Protein AF-A0A7S2KKM8-F1 (afdb_monomer_lite)

pLDDT: mean 89.56, std 11.64, range [40.78, 98.75]

Structure (mmCIF, N/CA/C/O backbone):
data_AF-A0A7S2KKM8-F1
#
_entry.id   AF-A0A7S2KKM8-F1
#
loop_
_atom_site.group_PDB
_atom_site.id
_atom_site.type_symbol
_atom_site.label_atom_id
_atom_site.label_alt_id
_atom_site.label_comp_id
_atom_site.label_asym_id
_atom_site.label_entity_id
_atom_site.label_seq_id
_atom_site.pdbx_PDB_ins_code
_atom_site.Cartn_x
_atom_site.Cartn_y
_atom_site.Cartn_z
_atom_site.occupancy
_atom_site.B_iso_or_equiv
_atom_site.auth_seq_id
_atom_site.auth_comp_id
_atom_site.auth_asym_id
_atom_site.auth_atom_id
_atom_site.pdbx_PDB_model_num
ATOM 1 N N . MET A 1 1 ? 12.341 17.115 7.694 1.00 61.97 1 MET A N 1
ATOM 2 C CA . MET A 1 1 ? 12.142 17.819 8.986 1.00 61.97 1 MET A CA 1
ATOM 3 C C . MET A 1 1 ? 10.663 18.060 9.319 1.00 61.97 1 MET A C 1
ATOM 5 O O . MET A 1 1 ? 10.256 17.607 10.381 1.00 61.97 1 MET A O 1
ATOM 9 N N . PRO A 1 2 ? 9.819 18.666 8.455 1.00 82.19 2 PRO A N 1
ATOM 10 C CA . PRO A 1 2 ? 8.406 18.912 8.797 1.00 82.19 2 PRO A CA 1
ATOM 11 C C . PRO A 1 2 ? 7.553 17.638 8.931 1.00 82.19 2 PRO A C 1
ATOM 13 O O . PRO A 1 2 ? 6.681 17.560 9.791 1.00 82.19 2 PRO A O 1
ATOM 16 N N . SER A 1 3 ? 7.822 16.622 8.102 1.00 84.50 3 SER A N 1
ATOM 17 C CA . SER A 1 3 ? 7.137 15.322 8.137 1.00 84.50 3 SER A CA 1
ATOM 18 C C . SER A 1 3 ? 7.355 14.580 9.459 1.00 84.50 3 SER A C 1
ATOM 20 O O . SER A 1 3 ? 6.387 14.140 10.072 1.00 84.50 3 SER A O 1
ATOM 22 N N . ARG A 1 4 ? 8.603 14.528 9.946 1.00 87.06 4 ARG A N 1
ATOM 23 C CA . ARG A 1 4 ? 8.954 13.916 11.241 1.00 87.06 4 ARG A CA 1
ATOM 24 C C . ARG A 1 4 ? 8.278 14.610 12.422 1.00 87.06 4 ARG A C 1
ATOM 26 O O . ARG A 1 4 ? 7.712 13.940 13.272 1.00 87.06 4 ARG A O 1
ATOM 33 N N . LEU A 1 5 ? 8.242 15.946 12.433 1.00 88.56 5 LEU A N 1
ATOM 34 C CA . LEU A 1 5 ? 7.528 16.695 13.477 1.00 88.56 5 LEU A CA 1
ATOM 35 C C . LEU A 1 5 ? 6.029 16.363 13.504 1.00 88.56 5 LEU A C 1
ATOM 37 O O . LEU A 1 5 ? 5.440 16.249 14.576 1.00 88.56 5 LEU A O 1
ATOM 41 N N . ARG A 1 6 ? 5.408 16.166 12.334 1.00 88.94 6 ARG A N 1
ATOM 42 C CA . ARG A 1 6 ? 4.004 15.743 12.248 1.00 88.94 6 ARG A CA 1
ATOM 43 C C . ARG A 1 6 ? 3.800 14.306 12.741 1.00 88.94 6 ARG A C 1
ATOM 45 O O . ARG A 1 6 ? 2.797 14.056 13.403 1.00 88.94 6 ARG A O 1
ATOM 52 N N . MET A 1 7 ? 4.718 13.385 12.441 1.00 91.44 7 MET A N 1
ATOM 53 C CA . MET A 1 7 ? 4.655 12.011 12.961 1.00 91.44 7 MET A CA 1
ATOM 54 C C . MET A 1 7 ? 4.795 11.985 14.482 1.00 91.44 7 MET A C 1
ATOM 56 O O . MET A 1 7 ? 3.970 11.369 15.152 1.00 91.44 7 MET A O 1
ATOM 60 N N . GLN A 1 8 ? 5.750 12.740 15.033 1.00 90.00 8 GLN A N 1
ATOM 61 C CA . GLN A 1 8 ? 5.902 12.886 16.480 1.00 90.00 8 GLN A CA 1
ATOM 62 C C . GLN A 1 8 ? 4.634 13.457 17.123 1.00 90.00 8 GLN A C 1
ATOM 64 O O . GLN A 1 8 ? 4.168 12.943 18.135 1.00 90.00 8 GLN A O 1
ATOM 69 N N . TRP A 1 9 ? 4.024 14.474 16.503 1.00 91.75 9 TRP A N 1
ATOM 70 C CA . TRP A 1 9 ? 2.772 15.043 16.999 1.00 91.75 9 TRP A CA 1
ATOM 71 C C . TRP A 1 9 ? 1.658 13.993 17.107 1.00 91.75 9 TRP A C 1
ATOM 73 O O . TRP A 1 9 ? 0.965 13.960 18.122 1.00 91.75 9 TRP A O 1
ATOM 83 N N . TRP A 1 10 ? 1.496 13.132 16.095 1.00 92.69 10 TRP A N 1
ATOM 84 C CA . TRP A 1 10 ? 0.502 12.052 16.119 1.00 92.69 10 TRP A CA 1
ATOM 85 C C . TRP A 1 10 ? 0.830 10.982 17.156 1.00 92.69 10 TRP A C 1
ATOM 87 O O . TRP A 1 10 ? -0.075 10.533 17.857 1.00 92.69 10 TRP A O 1
ATOM 97 N N . ARG A 1 11 ? 2.109 10.619 17.290 1.00 92.00 11 ARG A N 1
ATOM 98 C CA . ARG A 1 11 ? 2.587 9.665 18.295 1.00 92.00 11 ARG A CA 1
ATOM 99 C C . ARG A 1 11 ? 2.212 10.116 19.700 1.00 92.00 11 ARG A C 1
ATOM 101 O O . ARG A 1 11 ? 1.567 9.360 20.421 1.00 92.00 11 ARG A O 1
ATOM 108 N N . ASP A 1 12 ? 2.542 11.358 20.043 1.00 90.25 12 ASP A N 1
ATOM 109 C CA . ASP A 1 12 ? 2.228 11.930 21.353 1.00 90.25 12 ASP A CA 1
ATOM 110 C C . ASP A 1 12 ? 0.714 12.055 21.554 1.00 90.25 12 ASP A C 1
ATOM 112 O O . ASP A 1 12 ? 0.193 11.710 22.609 1.00 90.25 12 ASP A O 1
ATOM 116 N N . ALA A 1 13 ? -0.010 12.521 20.531 1.00 91.50 13 ALA A N 1
ATOM 117 C CA . ALA A 1 13 ? -1.451 12.725 20.616 1.00 91.50 13 ALA A CA 1
ATOM 118 C C . ALA A 1 13 ? -2.228 11.419 20.828 1.00 91.50 13 ALA A C 1
ATOM 120 O O . ALA A 1 13 ? -3.200 11.412 21.576 1.00 91.50 13 ALA A O 1
ATOM 121 N N . ILE A 1 14 ? -1.822 10.324 20.180 1.00 92.75 14 ILE A N 1
ATOM 122 C CA . ILE A 1 14 ? -2.445 9.012 20.379 1.00 92.75 14 ILE A CA 1
ATOM 123 C C . ILE A 1 14 ? -2.017 8.427 21.727 1.00 92.75 14 ILE A C 1
ATOM 125 O O . ILE A 1 14 ? -2.872 7.906 22.436 1.00 92.75 14 ILE A O 1
ATOM 129 N N . ALA A 1 15 ? -0.743 8.541 22.116 1.00 92.19 15 ALA A N 1
ATOM 130 C CA . ALA A 1 15 ? -0.279 8.086 23.429 1.00 92.19 15 ALA A CA 1
ATOM 131 C C . ALA A 1 15 ? -1.069 8.745 24.573 1.00 92.19 15 ALA A C 1
ATOM 133 O O . ALA A 1 15 ? -1.555 8.044 25.457 1.00 92.19 15 ALA A O 1
ATOM 134 N N . ASP A 1 16 ? -1.305 10.060 24.493 1.00 89.00 16 ASP A N 1
ATOM 135 C CA . ASP A 1 16 ? -2.102 10.811 25.474 1.00 89.00 16 ASP A CA 1
ATOM 136 C C . ASP A 1 16 ? -3.527 10.249 25.648 1.00 89.00 16 ASP A C 1
ATOM 138 O O . ASP A 1 16 ? -4.065 10.274 26.757 1.00 89.00 16 ASP A O 1
ATOM 142 N N . VAL A 1 17 ? -4.140 9.738 24.569 1.00 91.44 17 VAL A N 1
ATOM 143 C CA . VAL A 1 17 ? -5.479 9.120 24.609 1.00 91.44 17 VAL A CA 1
ATOM 144 C C . VAL A 1 17 ? -5.454 7.803 25.389 1.00 91.44 17 VAL A C 1
ATOM 146 O O . VAL A 1 17 ? -6.362 7.544 26.172 1.00 91.44 17 VAL A O 1
ATOM 149 N N . TYR A 1 18 ? -4.417 6.980 25.211 1.00 91.38 18 TYR A N 1
ATOM 150 C CA . TYR A 1 18 ? -4.297 5.688 25.900 1.00 91.38 18 TYR A CA 1
ATOM 151 C C . TYR A 1 18 ? -3.800 5.806 27.344 1.00 91.38 18 TYR A C 1
ATOM 153 O O . TYR A 1 18 ? -4.156 4.977 28.180 1.00 91.38 18 TYR A O 1
ATOM 161 N N . ASP A 1 19 ? -3.033 6.848 27.661 1.00 87.88 19 ASP A N 1
ATOM 162 C CA . ASP A 1 19 ? -2.529 7.108 29.012 1.00 87.88 19 ASP A CA 1
ATOM 163 C C . ASP A 1 19 ? -3.616 7.643 29.976 1.00 87.88 19 ASP A C 1
ATOM 165 O O . ASP A 1 19 ? -3.318 7.926 31.138 1.00 87.88 19 ASP A O 1
ATOM 169 N N . ASN A 1 20 ? -4.881 7.772 29.538 1.00 66.19 20 ASN A N 1
ATOM 170 C CA . ASN A 1 20 ? -6.027 8.210 30.354 1.00 66.19 20 ASN A CA 1
ATOM 171 C C . ASN A 1 20 ? -5.817 9.567 31.066 1.00 66.19 20 ASN A C 1
ATOM 173 O O . ASN A 1 20 ? -6.323 9.802 32.164 1.00 66.19 20 ASN A O 1
ATOM 177 N N . LYS A 1 21 ? -5.101 10.513 30.441 1.00 55.81 21 LYS A N 1
ATOM 178 C CA . LYS A 1 21 ? -4.926 11.876 30.990 1.00 55.81 21 LYS A CA 1
ATOM 179 C C . LYS A 1 21 ? -6.046 12.850 30.622 1.00 55.81 21 LYS A C 1
ATOM 181 O O . LYS A 1 21 ? -5.962 14.034 30.946 1.00 55.81 21 LYS A O 1
ATOM 186 N N . SER A 1 22 ? -7.108 12.379 29.978 1.00 51.31 22 SER A N 1
ATOM 187 C CA . SER A 1 22 ? -8.273 13.189 29.634 1.00 51.31 22 SER A CA 1
ATOM 188 C C . SER A 1 22 ? -9.516 12.680 30.355 1.00 51.31 22 SER A C 1
ATOM 190 O O . SER A 1 22 ? -10.310 11.968 29.756 1.00 51.31 22 SER A O 1
ATOM 192 N N . ASN A 1 23 ? -9.677 13.049 31.634 1.00 48.25 23 ASN A N 1
ATOM 193 C CA . ASN A 1 23 ? -10.951 13.622 32.104 1.00 48.25 23 ASN A CA 1
ATOM 194 C C . ASN A 1 23 ? -10.956 14.192 33.533 1.00 48.25 23 ASN A C 1
ATOM 196 O O . ASN A 1 23 ? -11.822 15.012 33.799 1.00 48.25 23 ASN A O 1
ATOM 200 N N . ASP A 1 24 ? -9.973 13.921 34.397 1.00 42.38 24 ASP A N 1
ATOM 201 C CA . ASP A 1 24 ? -9.965 14.480 35.764 1.00 42.38 24 ASP A CA 1
ATOM 202 C C . ASP A 1 24 ? -8.634 15.142 36.131 1.00 42.38 24 ASP A C 1
ATOM 204 O O . ASP A 1 24 ? -7.912 14.707 37.018 1.00 42.38 24 ASP A O 1
ATOM 208 N N . ALA A 1 25 ? -8.300 16.224 35.433 1.00 40.78 25 ALA A N 1
ATOM 209 C CA . ALA A 1 25 ? -7.622 17.362 36.043 1.00 40.78 25 ALA A CA 1
ATOM 210 C C . ALA A 1 25 ? -7.539 18.482 35.015 1.00 40.78 25 ALA A C 1
ATOM 212 O O . ALA A 1 25 ? -6.765 18.447 34.057 1.00 40.78 25 ALA A O 1
ATOM 213 N N . ALA A 1 26 ? -8.254 19.565 35.291 1.00 47.34 26 ALA A N 1
ATOM 214 C CA . ALA A 1 26 ? -7.638 20.855 35.100 1.00 47.34 26 ALA A CA 1
ATOM 215 C C . ALA A 1 26 ? -6.276 20.822 35.819 1.00 47.34 26 ALA A C 1
ATOM 217 O O . ALA A 1 26 ? -6.203 21.028 37.025 1.00 47.34 26 ALA A O 1
ATOM 218 N N . SER A 1 27 ? -5.199 20.554 35.086 1.00 47.81 27 SER A N 1
ATOM 219 C CA . SER A 1 27 ? -3.913 21.134 35.430 1.00 47.81 27 SER A CA 1
ATOM 220 C C . SER A 1 27 ? -3.816 22.417 34.612 1.00 47.81 27 SER A C 1
ATOM 222 O O . SER A 1 27 ? -3.357 22.393 33.466 1.00 47.81 27 SER A O 1
ATOM 224 N N . PRO A 1 28 ? -4.337 23.547 35.123 1.00 55.88 28 PRO A N 1
ATOM 225 C CA . PRO A 1 28 ? -4.025 24.827 34.524 1.00 55.88 28 PRO A CA 1
ATOM 226 C C . PRO A 1 28 ? -2.515 25.057 34.681 1.00 55.88 28 PRO A C 1
ATOM 228 O O . PRO A 1 28 ? -1.916 24.600 35.650 1.00 55.88 28 PRO A O 1
ATOM 231 N N . SER A 1 29 ? -1.920 25.820 33.764 1.00 51.56 29 SER A N 1
ATOM 232 C CA . SER A 1 29 ? -0.583 26.435 33.878 1.00 51.56 29 SER A CA 1
ATOM 233 C C . SER A 1 29 ? 0.664 25.639 33.445 1.00 51.56 29 SER A C 1
ATOM 235 O O . SER A 1 29 ? 1.667 25.609 34.145 1.00 51.56 29 SER A O 1
ATOM 237 N N . SER A 1 30 ? 0.726 25.173 32.194 1.00 54.41 30 SER A N 1
ATOM 238 C CA . SER A 1 30 ? 1.988 25.393 31.467 1.00 54.41 30 SER A CA 1
ATOM 239 C C . SER A 1 30 ? 1.985 26.852 30.990 1.00 54.41 30 SER A C 1
ATOM 241 O O . SER A 1 30 ? 1.207 27.196 30.099 1.00 54.41 30 SER A O 1
ATOM 243 N N . GLN A 1 31 ? 2.797 27.731 31.594 1.00 60.41 31 GLN A N 1
ATOM 244 C CA . GLN A 1 31 ? 2.988 29.105 31.084 1.00 60.41 31 GLN A CA 1
ATOM 245 C C . GLN A 1 31 ? 3.629 29.123 29.689 1.00 60.41 31 GLN A C 1
ATOM 247 O O . GLN A 1 31 ? 3.576 30.140 29.003 1.00 60.41 31 GLN A O 1
ATOM 252 N N . ASP A 1 32 ? 4.207 27.997 29.266 1.00 75.19 32 ASP A N 1
ATOM 253 C CA . ASP A 1 32 ? 4.820 27.857 27.958 1.00 75.19 32 ASP A CA 1
ATOM 254 C C . ASP A 1 32 ? 3.762 27.988 26.836 1.00 75.19 32 ASP A C 1
ATOM 256 O O . ASP A 1 32 ? 2.852 27.147 26.728 1.00 75.19 32 ASP A O 1
ATOM 260 N N . PRO A 1 33 ? 3.858 29.027 25.983 1.00 80.38 33 PRO A N 1
ATOM 261 C CA . PRO A 1 33 ? 2.940 29.223 24.867 1.00 80.38 33 PRO A CA 1
ATOM 262 C C . PRO A 1 33 ? 2.961 28.055 23.869 1.00 80.38 33 PRO A C 1
ATOM 264 O O . PRO A 1 33 ? 1.940 27.795 23.225 1.00 80.38 33 PRO A O 1
ATOM 267 N N . ILE A 1 34 ? 4.074 27.322 23.760 1.00 80.25 34 ILE A N 1
ATOM 268 C CA . ILE A 1 34 ? 4.221 26.181 22.848 1.00 80.25 34 ILE A CA 1
ATOM 269 C C . ILE A 1 34 ? 3.350 25.020 23.321 1.00 80.25 34 ILE A C 1
ATOM 271 O O . ILE A 1 34 ? 2.547 24.501 22.544 1.00 80.25 34 ILE A O 1
ATOM 275 N N . ILE A 1 35 ? 3.432 24.657 24.602 1.00 77.19 35 ILE A N 1
ATOM 276 C CA . ILE A 1 35 ? 2.624 23.569 25.173 1.00 77.19 35 ILE A CA 1
ATOM 277 C C . ILE A 1 35 ? 1.134 23.900 25.073 1.00 77.19 35 ILE A C 1
ATOM 279 O O . ILE A 1 35 ? 0.340 23.063 24.646 1.00 77.19 35 ILE A O 1
ATOM 283 N N . ARG A 1 36 ? 0.745 25.150 25.353 1.00 76.62 36 ARG A N 1
ATOM 284 C CA . ARG A 1 36 ? -0.647 25.596 25.187 1.00 76.62 36 ARG A CA 1
ATOM 285 C C . ARG A 1 36 ? -1.134 25.452 23.743 1.00 76.62 36 ARG A C 1
ATOM 287 O O . ARG A 1 36 ? -2.270 25.017 23.522 1.00 76.62 36 ARG A O 1
ATOM 294 N N . SER A 1 37 ? -0.300 25.822 22.773 1.00 81.25 37 SER A N 1
ATOM 295 C CA . SER A 1 37 ? -0.607 25.684 21.346 1.00 81.25 37 SER A CA 1
ATOM 296 C C . SER A 1 37 ? -0.759 24.214 20.942 1.00 81.25 37 SER A C 1
ATOM 298 O O . SER A 1 37 ? -1.750 23.854 20.305 1.00 81.25 37 SER A O 1
ATOM 300 N N . LEU A 1 38 ? 0.147 23.337 21.389 1.00 79.25 38 LEU A N 1
ATOM 301 C CA . LEU A 1 38 ? 0.095 21.895 21.118 1.00 79.25 38 LEU A CA 1
ATOM 302 C C . LEU A 1 38 ? -1.156 21.238 21.713 1.00 79.25 38 LEU A C 1
ATOM 304 O O . LEU A 1 38 ? -1.865 20.530 20.996 1.00 79.25 38 LEU A O 1
ATOM 308 N N . THR A 1 39 ? -1.480 21.525 22.976 1.00 77.88 39 THR A N 1
ATOM 309 C CA . THR A 1 39 ? -2.692 21.014 23.636 1.00 77.88 39 THR A CA 1
ATOM 310 C C . THR A 1 39 ? -3.957 21.492 22.928 1.00 77.88 39 THR A C 1
ATOM 312 O O . THR A 1 39 ? -4.881 20.710 22.703 1.00 77.88 39 THR A O 1
ATOM 315 N N . SER A 1 40 ? -3.994 22.765 22.522 1.00 79.62 40 SER A N 1
ATOM 316 C CA . SER A 1 40 ? -5.119 23.312 21.753 1.00 79.62 40 SER A CA 1
ATOM 317 C C . SER A 1 40 ? -5.245 22.615 20.394 1.00 79.62 40 SER A C 1
ATOM 319 O O . SER A 1 40 ? -6.337 22.193 20.020 1.00 79.62 40 SER A O 1
ATOM 321 N N . SER A 1 41 ? -4.127 22.424 19.689 1.00 85.12 41 SER A N 1
ATOM 322 C CA . SER A 1 41 ? -4.076 21.723 18.402 1.00 85.12 41 SER A CA 1
ATOM 323 C C . SER A 1 41 ? -4.620 20.293 18.500 1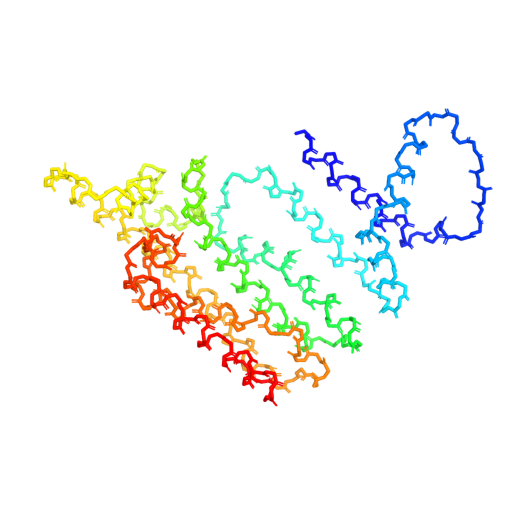.00 85.12 41 SER A C 1
ATOM 325 O O . SER A 1 41 ? -5.463 19.908 17.692 1.00 85.12 41 SER A O 1
ATOM 327 N N . ARG A 1 42 ? -4.223 19.524 19.527 1.00 85.75 42 ARG A N 1
ATOM 328 C CA . ARG A 1 42 ? -4.747 18.166 19.776 1.00 85.75 42 ARG A CA 1
ATOM 329 C C . ARG A 1 42 ? -6.248 18.193 20.069 1.00 85.75 42 ARG A C 1
ATOM 331 O O . ARG A 1 42 ? -7.013 17.501 19.404 1.00 85.75 42 ARG A O 1
ATOM 338 N N . LYS A 1 43 ? -6.689 19.055 20.992 1.00 80.31 43 LYS A N 1
ATOM 339 C CA . LYS A 1 43 ? -8.095 19.141 21.427 1.00 80.31 43 LYS A CA 1
ATOM 340 C C . LYS A 1 43 ? -9.068 19.467 20.292 1.00 80.31 43 LYS A C 1
ATOM 342 O O . LYS A 1 43 ? -10.177 18.939 20.270 1.00 80.31 43 LYS A O 1
ATOM 347 N N . PHE A 1 44 ? -8.687 20.351 19.371 1.00 85.94 44 PHE A N 1
ATOM 348 C CA . PHE A 1 44 ? -9.568 20.790 18.284 1.00 85.94 44 PHE A CA 1
ATOM 349 C C . PHE A 1 44 ? -9.404 19.987 16.988 1.00 85.94 44 PHE A C 1
ATOM 351 O O . PHE A 1 44 ? -10.154 20.225 16.042 1.00 85.94 44 PHE A O 1
ATOM 358 N N . ASN A 1 45 ? -8.488 19.016 16.934 1.00 93.31 45 ASN A N 1
ATOM 359 C CA . ASN A 1 45 ? -8.312 18.175 15.757 1.00 93.31 45 ASN A CA 1
ATOM 360 C C . ASN A 1 45 ? -9.513 17.214 15.588 1.00 93.31 45 ASN A C 1
ATOM 362 O O . ASN A 1 45 ? -9.732 16.358 16.449 1.00 93.31 45 ASN A O 1
ATOM 366 N N . PRO A 1 46 ? -10.306 17.320 14.502 1.00 95.00 46 PRO A N 1
ATOM 367 C CA . PRO A 1 46 ? -11.509 16.504 14.331 1.00 95.00 46 PRO A CA 1
ATOM 368 C C . PRO A 1 46 ? -11.186 15.017 14.149 1.00 95.00 46 PRO A C 1
ATOM 370 O O . PRO A 1 46 ? -11.885 14.174 14.702 1.00 95.00 46 PRO A O 1
ATOM 373 N N . THR A 1 47 ? -10.103 14.694 13.439 1.00 94.50 47 THR A N 1
ATOM 374 C CA . THR A 1 47 ? -9.670 13.312 13.208 1.00 94.50 47 THR A CA 1
ATOM 375 C C . THR A 1 47 ? -9.255 12.640 14.511 1.00 94.50 47 THR A C 1
ATOM 377 O O . THR A 1 47 ? -9.688 11.522 14.777 1.00 94.50 47 THR A O 1
ATOM 380 N N . LEU A 1 48 ? -8.470 13.328 15.349 1.00 94.31 48 LEU A N 1
ATOM 381 C CA . LEU A 1 48 ? -8.085 12.811 16.661 1.00 94.31 48 LEU A CA 1
ATOM 382 C C . LEU A 1 48 ? -9.316 12.603 17.542 1.00 94.31 48 LEU A C 1
ATOM 384 O O . LEU A 1 48 ? -9.434 11.549 18.142 1.00 94.31 48 LEU A O 1
ATOM 388 N N . ARG A 1 49 ? -10.270 13.542 17.561 1.00 93.00 49 ARG A N 1
ATOM 389 C CA . ARG A 1 49 ? -11.519 13.396 18.331 1.00 93.00 49 ARG A CA 1
ATOM 390 C C . ARG A 1 49 ? -12.340 12.179 17.902 1.00 93.00 49 ARG A C 1
ATOM 392 O O . ARG A 1 49 ? -12.820 11.443 18.758 1.00 93.00 49 ARG A O 1
ATOM 399 N N . SER A 1 50 ? -12.509 11.964 16.597 1.00 95.31 50 SER A N 1
ATOM 400 C CA . SER A 1 50 ? -13.200 10.776 16.080 1.00 95.31 50 SER A CA 1
ATOM 401 C C . SER A 1 50 ? -12.449 9.491 16.419 1.00 95.31 50 SER A C 1
ATOM 403 O O . SER A 1 50 ? -13.077 8.502 16.788 1.00 95.31 50 SER A O 1
ATOM 405 N N . LEU A 1 51 ? -11.115 9.511 16.343 1.00 95.19 51 LEU A N 1
ATOM 406 C CA . LEU A 1 51 ? -10.284 8.378 16.730 1.00 95.19 51 LEU A CA 1
ATOM 407 C C . LEU A 1 51 ? -10.382 8.095 18.235 1.00 95.19 51 LEU A C 1
ATOM 409 O O . LEU A 1 51 ? -10.582 6.946 18.597 1.00 95.19 51 LEU A O 1
ATOM 413 N N . THR A 1 52 ? -10.317 9.111 19.099 1.00 94.75 52 THR A N 1
ATOM 414 C CA . THR A 1 52 ? -10.523 8.984 20.551 1.00 94.75 52 THR A CA 1
ATOM 415 C C . THR A 1 52 ? -11.864 8.331 20.848 1.00 94.75 52 THR A C 1
ATOM 417 O O . THR A 1 52 ? -11.907 7.335 21.561 1.00 94.75 52 THR A O 1
ATOM 420 N N . HIS A 1 53 ? -12.940 8.809 20.218 1.00 94.44 53 HIS A N 1
ATOM 421 C CA . HIS A 1 53 ? -14.256 8.203 20.383 1.00 94.44 53 HIS A CA 1
ATOM 422 C C . HIS A 1 53 ? -14.281 6.729 19.947 1.00 94.44 53 HIS A C 1
ATOM 424 O O . HIS A 1 53 ? -14.852 5.896 20.646 1.00 94.44 53 HIS A O 1
ATOM 430 N N . ALA A 1 54 ? -13.640 6.379 18.826 1.00 96.12 54 ALA A N 1
ATOM 431 C CA . ALA A 1 54 ? -13.550 4.992 18.371 1.00 96.12 54 ALA A CA 1
ATOM 432 C C . ALA A 1 54 ? -12.705 4.114 19.316 1.00 96.12 54 ALA A C 1
ATOM 434 O O . ALA A 1 54 ? -13.091 2.979 19.590 1.00 96.12 54 ALA A O 1
ATOM 435 N N . ILE A 1 55 ? -11.592 4.640 19.843 1.00 96.12 55 ILE A N 1
ATOM 436 C CA . ILE A 1 55 ? -10.739 3.969 20.836 1.00 96.12 55 ILE A CA 1
ATOM 437 C C . ILE A 1 55 ? -11.546 3.663 22.098 1.00 96.12 55 ILE A C 1
ATOM 439 O O . ILE A 1 55 ? -11.547 2.521 22.545 1.00 96.12 55 ILE A O 1
ATOM 443 N N . GLU A 1 56 ? -12.263 4.650 22.635 1.00 94.44 56 GLU A N 1
ATOM 444 C CA . GLU A 1 56 ? -13.085 4.501 23.841 1.00 94.44 56 GLU A CA 1
ATOM 445 C C . GLU A 1 56 ? -14.269 3.549 23.621 1.00 94.44 56 GLU A C 1
ATOM 447 O O . GLU A 1 56 ? -14.570 2.723 24.478 1.00 94.44 56 GLU A O 1
ATOM 452 N N . THR A 1 57 ? -14.924 3.634 22.460 1.00 96.81 57 THR A N 1
ATOM 453 C CA . THR A 1 57 ? -16.130 2.847 22.153 1.00 96.81 57 THR A CA 1
ATOM 454 C C . THR A 1 57 ? -15.811 1.382 21.864 1.00 96.81 57 THR A C 1
ATOM 456 O O . THR A 1 57 ? -16.554 0.495 22.279 1.00 96.81 57 THR A O 1
ATOM 459 N N . HIS A 1 58 ? -14.716 1.115 21.148 1.00 96.81 58 HIS A N 1
ATOM 460 C CA . HIS A 1 58 ? -14.390 -0.225 20.651 1.00 96.81 58 HIS A CA 1
ATOM 461 C C . HIS A 1 58 ? -13.176 -0.861 21.338 1.00 96.81 58 HIS A C 1
ATOM 463 O O . HIS A 1 58 ? -12.856 -2.021 21.070 1.00 96.81 58 HIS A O 1
ATOM 469 N N . GLY A 1 59 ? -12.495 -0.130 22.226 1.00 96.06 59 GLY A N 1
ATOM 470 C CA . GLY A 1 59 ? -11.305 -0.601 22.934 1.00 96.06 59 GLY A CA 1
ATOM 471 C C . GLY A 1 59 ? -10.145 -0.900 21.990 1.00 96.06 59 GLY A C 1
ATOM 472 O O . GLY A 1 59 ? -9.513 -1.948 22.124 1.00 96.06 59 GLY A O 1
ATOM 473 N N . LEU A 1 60 ? -9.923 -0.049 20.984 1.00 97.19 60 LEU A N 1
ATOM 474 C CA . LEU A 1 60 ? -8.945 -0.316 19.926 1.00 97.19 60 LEU A CA 1
ATOM 475 C C . LEU A 1 60 ? -7.549 -0.601 20.502 1.00 97.19 60 LEU A C 1
ATOM 477 O O . LEU A 1 60 ? -7.117 0.013 21.476 1.00 97.19 60 LEU A O 1
ATOM 481 N N . THR A 1 61 ? -6.828 -1.545 19.909 1.00 97.00 61 THR A N 1
ATOM 482 C CA . THR A 1 61 ? -5.517 -1.962 20.406 1.00 97.00 61 THR A CA 1
ATOM 483 C C . THR A 1 61 ? -4.445 -0.939 20.030 1.00 97.00 61 THR A C 1
ATOM 485 O O . THR A 1 61 ? -4.068 -0.797 18.863 1.00 97.00 61 THR A O 1
ATOM 488 N N . TYR A 1 62 ? -3.850 -0.289 21.038 1.00 96.94 62 TYR A N 1
ATOM 489 C CA . TYR A 1 62 ? -2.803 0.726 20.846 1.00 96.94 62 TYR A CA 1
ATOM 490 C C . TYR A 1 62 ? -1.627 0.249 19.985 1.00 96.94 62 TYR A C 1
ATOM 492 O O . TYR A 1 62 ? -1.108 0.995 19.154 1.00 96.94 62 TYR A O 1
ATOM 500 N N . ARG A 1 63 ? -1.214 -1.016 20.150 1.00 97.12 63 ARG A N 1
ATOM 501 C CA . ARG A 1 63 ? -0.087 -1.609 19.414 1.00 97.12 63 ARG A CA 1
ATOM 502 C C . ARG A 1 63 ? -0.259 -1.503 17.896 1.00 97.12 63 ARG A C 1
ATOM 504 O O . ARG A 1 63 ? 0.732 -1.253 17.218 1.00 97.12 63 ARG A O 1
ATOM 511 N N . PHE A 1 64 ? -1.472 -1.668 17.367 1.00 97.81 64 PHE A N 1
ATOM 512 C CA . PHE A 1 64 ? -1.717 -1.581 15.925 1.00 97.81 64 PHE A CA 1
ATOM 513 C C . PHE A 1 64 ? -1.549 -0.146 15.409 1.00 97.81 64 PHE A C 1
ATOM 515 O O . PHE A 1 64 ? -0.839 0.068 14.430 1.00 97.81 64 PHE A O 1
ATOM 522 N N . LEU A 1 65 ? -2.092 0.852 16.117 1.00 97.06 65 LEU A N 1
ATOM 523 C CA . LEU A 1 65 ? -1.876 2.271 15.792 1.00 97.06 65 LEU A CA 1
ATOM 524 C C . LEU A 1 65 ? -0.395 2.654 15.873 1.00 97.06 65 LEU A C 1
ATOM 526 O O . LEU A 1 65 ? 0.122 3.346 14.996 1.00 97.06 65 LEU A O 1
ATOM 530 N N . ARG A 1 66 ? 0.298 2.181 16.913 1.00 96.50 66 ARG A N 1
ATOM 531 C CA . ARG A 1 66 ? 1.723 2.447 17.110 1.00 96.50 66 ARG A CA 1
ATOM 532 C C . ARG A 1 66 ? 2.575 1.883 15.972 1.00 96.50 66 ARG A C 1
ATOM 534 O O . ARG A 1 66 ? 3.389 2.630 15.437 1.00 96.50 66 ARG A O 1
ATOM 541 N N . ARG A 1 67 ? 2.344 0.631 15.555 1.00 97.69 67 ARG A N 1
ATOM 542 C CA . ARG A 1 67 ? 3.061 0.015 14.421 1.00 97.69 67 ARG A CA 1
ATOM 543 C C . ARG A 1 67 ? 2.882 0.806 13.125 1.00 97.69 67 ARG A C 1
ATOM 545 O O . ARG A 1 67 ? 3.866 1.044 12.436 1.00 97.69 67 ARG A O 1
ATOM 552 N N . ILE A 1 68 ? 1.667 1.291 12.841 1.00 97.56 68 ILE A N 1
ATOM 553 C CA . ILE A 1 68 ? 1.410 2.132 11.657 1.00 97.56 68 ILE A CA 1
ATOM 554 C C . ILE A 1 68 ? 2.272 3.398 11.691 1.00 97.56 68 ILE A C 1
ATOM 556 O O . ILE A 1 68 ? 2.840 3.784 10.670 1.00 97.56 68 ILE A O 1
ATOM 560 N N . MET A 1 69 ? 2.362 4.063 12.847 1.00 95.50 69 MET A N 1
ATOM 561 C CA . MET A 1 69 ? 3.172 5.278 12.991 1.00 95.50 69 MET A CA 1
ATOM 562 C C . MET A 1 69 ? 4.666 4.992 12.853 1.00 95.50 69 MET A C 1
ATOM 564 O O . MET A 1 69 ? 5.355 5.739 12.167 1.00 95.50 69 MET A O 1
ATOM 568 N N . GLU A 1 70 ? 5.154 3.921 13.479 1.00 95.38 70 GLU A N 1
ATOM 569 C CA . GLU A 1 70 ? 6.560 3.507 13.419 1.00 95.38 70 GLU A CA 1
ATOM 570 C C . GLU A 1 70 ? 6.984 3.180 11.986 1.00 95.38 70 GLU A C 1
ATOM 572 O O . GLU A 1 70 ? 7.931 3.786 11.490 1.00 95.38 70 GLU A O 1
ATOM 577 N N . ALA A 1 71 ? 6.224 2.338 11.284 1.00 96.88 71 ALA A N 1
ATOM 578 C CA . ALA A 1 71 ? 6.532 1.982 9.903 1.00 96.88 71 ALA A CA 1
ATOM 579 C C . ALA A 1 71 ? 6.489 3.194 8.966 1.00 96.88 71 ALA A C 1
ATOM 581 O O . ALA A 1 71 ? 7.378 3.372 8.139 1.00 96.88 71 ALA A O 1
ATOM 582 N N . ARG A 1 72 ? 5.493 4.080 9.109 1.00 95.00 72 ARG A N 1
ATOM 583 C CA . ARG A 1 72 ? 5.417 5.300 8.288 1.00 95.00 72 ARG A CA 1
ATOM 584 C C . ARG A 1 72 ? 6.521 6.304 8.597 1.00 95.00 72 ARG A C 1
ATOM 586 O O . ARG A 1 72 ? 6.861 7.093 7.724 1.00 95.00 72 ARG A O 1
ATOM 593 N N . GLU A 1 73 ? 7.024 6.344 9.825 1.00 94.31 73 GLU A N 1
ATOM 594 C CA . GLU A 1 73 ? 8.145 7.207 10.192 1.00 94.31 73 GLU A CA 1
ATOM 595 C C . GLU A 1 73 ? 9.469 6.678 9.630 1.00 94.31 73 GLU A C 1
ATOM 597 O O . GLU A 1 73 ? 10.259 7.470 9.113 1.00 94.31 73 GLU A O 1
ATOM 602 N N . GLU A 1 74 ? 9.684 5.363 9.682 1.00 94.06 74 GLU A N 1
ATOM 603 C CA . GLU A 1 74 ? 10.852 4.691 9.103 1.00 94.06 74 GLU A CA 1
ATOM 604 C C . GLU A 1 74 ? 10.900 4.842 7.575 1.00 94.06 74 GLU A C 1
ATOM 606 O O . GLU A 1 74 ? 11.933 5.220 7.015 1.00 94.06 74 GLU A O 1
ATOM 611 N N . ASP A 1 75 ? 9.754 4.670 6.914 1.00 94.12 75 ASP A N 1
ATOM 612 C CA . ASP A 1 75 ? 9.578 4.811 5.463 1.00 94.12 75 ASP A CA 1
ATOM 613 C C . ASP A 1 75 ? 9.967 6.205 4.941 1.00 94.12 75 ASP A C 1
ATOM 615 O O . ASP A 1 75 ? 10.469 6.327 3.829 1.00 94.12 75 ASP A O 1
ATOM 619 N N . LEU A 1 76 ? 9.879 7.263 5.765 1.00 91.44 76 LEU A N 1
ATOM 620 C CA . LEU A 1 76 ? 10.360 8.608 5.392 1.00 91.44 76 LEU A CA 1
ATOM 621 C C . LEU A 1 76 ? 11.871 8.668 5.110 1.00 91.44 76 LEU A C 1
ATOM 623 O O . LEU A 1 76 ? 12.340 9.664 4.556 1.00 91.44 76 LEU A O 1
ATOM 627 N N . SER A 1 77 ? 12.639 7.679 5.568 1.00 91.19 77 SER A N 1
ATOM 628 C CA . SER A 1 77 ? 14.079 7.552 5.307 1.00 91.19 77 SER A CA 1
ATOM 629 C C . SER A 1 77 ? 14.425 6.512 4.244 1.00 91.19 77 SER A C 1
ATOM 631 O O . SER A 1 77 ? 15.590 6.432 3.858 1.00 91.19 77 SER A O 1
ATOM 633 N N . ILE A 1 78 ? 13.455 5.727 3.775 1.00 92.69 78 ILE A N 1
ATOM 634 C CA . ILE A 1 78 ? 13.688 4.662 2.801 1.00 92.69 78 ILE A CA 1
ATOM 635 C C . ILE A 1 78 ? 13.564 5.249 1.395 1.00 92.69 78 ILE A C 1
ATOM 637 O O . ILE A 1 78 ? 12.486 5.626 0.949 1.00 92.69 78 ILE A O 1
ATOM 641 N N . THR A 1 79 ? 14.674 5.290 0.660 1.00 91.00 79 THR A N 1
ATOM 642 C CA . THR A 1 79 ? 14.656 5.669 -0.762 1.00 91.00 79 THR A CA 1
ATOM 643 C C . THR A 1 79 ? 14.105 4.527 -1.623 1.00 91.00 79 THR A C 1
ATOM 645 O O . THR A 1 79 ? 13.239 4.727 -2.479 1.00 91.00 79 THR A O 1
ATOM 648 N N . GLN A 1 80 ? 14.590 3.311 -1.366 1.00 94.62 80 GLN A N 1
ATOM 649 C CA . GLN A 1 80 ? 14.235 2.080 -2.064 1.00 94.62 80 GLN A CA 1
ATOM 650 C C . GLN A 1 80 ? 14.338 0.915 -1.074 1.00 94.62 80 GLN A C 1
ATOM 652 O O . GLN A 1 80 ? 15.313 0.825 -0.331 1.00 94.62 80 GLN A O 1
ATOM 657 N N . TYR A 1 81 ? 13.343 0.030 -1.061 1.00 96.69 81 TYR A N 1
ATOM 658 C CA . TYR A 1 81 ? 13.393 -1.187 -0.250 1.00 96.69 81 TYR A CA 1
ATOM 659 C C . TYR A 1 81 ? 14.443 -2.157 -0.798 1.00 96.69 81 TYR A C 1
ATOM 661 O O . TYR A 1 81 ? 14.546 -2.335 -2.012 1.00 96.69 81 TYR A O 1
ATOM 669 N N . GLU A 1 82 ? 15.197 -2.819 0.081 1.00 96.50 82 GLU A N 1
ATOM 670 C CA . GLU A 1 82 ? 16.229 -3.768 -0.348 1.00 96.50 82 GLU A CA 1
ATOM 671 C C . GLU A 1 82 ? 15.616 -5.038 -0.935 1.00 96.50 82 GLU A C 1
ATOM 673 O O . GLU A 1 82 ? 16.046 -5.508 -1.990 1.00 96.50 82 GLU A O 1
ATOM 678 N N . LYS A 1 83 ? 14.607 -5.602 -0.262 1.00 97.44 83 LYS A N 1
ATOM 679 C CA . LYS A 1 83 ? 13.983 -6.865 -0.660 1.00 97.44 83 LYS A CA 1
ATOM 680 C C . LYS A 1 83 ? 12.489 -6.695 -0.847 1.00 97.44 83 LYS A C 1
ATOM 682 O O . LYS A 1 83 ? 11.815 -6.025 -0.066 1.00 97.44 83 LYS A O 1
ATOM 687 N N . ARG A 1 84 ? 11.912 -7.441 -1.789 1.00 96.06 84 ARG A N 1
ATOM 688 C CA . ARG A 1 84 ? 10.445 -7.542 -1.931 1.00 96.06 84 ARG A CA 1
ATOM 689 C C . ARG A 1 84 ? 9.710 -7.971 -0.654 1.00 96.06 84 ARG A C 1
ATOM 691 O O . ARG A 1 84 ? 8.554 -7.612 -0.462 1.00 96.06 84 ARG A O 1
ATOM 698 N N . ARG A 1 85 ? 10.377 -8.713 0.240 1.00 96.94 85 ARG A N 1
ATOM 699 C CA . ARG A 1 85 ? 9.822 -9.082 1.555 1.00 96.94 85 ARG A CA 1
ATOM 700 C C . ARG A 1 85 ? 9.650 -7.880 2.481 1.00 96.94 85 ARG A C 1
ATOM 702 O O . ARG A 1 85 ? 8.720 -7.889 3.277 1.00 96.94 85 ARG A O 1
ATOM 709 N N . ASP A 1 86 ? 10.491 -6.861 2.356 1.00 97.62 86 ASP A N 1
ATOM 710 C CA . ASP A 1 86 ? 10.413 -5.662 3.189 1.00 97.62 86 ASP A CA 1
ATOM 711 C C . ASP A 1 86 ? 9.204 -4.808 2.777 1.00 97.62 86 ASP A C 1
ATOM 713 O O . ASP A 1 86 ? 8.504 -4.275 3.629 1.00 97.62 86 ASP A O 1
ATOM 717 N N . VAL A 1 87 ? 8.863 -4.789 1.481 1.00 97.44 87 VAL A N 1
ATOM 718 C CA . VAL A 1 87 ? 7.604 -4.195 0.990 1.00 97.44 87 VAL A CA 1
ATOM 719 C C . VAL A 1 87 ? 6.384 -4.933 1.543 1.00 97.44 87 VAL A C 1
ATOM 721 O O . VAL A 1 87 ? 5.411 -4.305 1.961 1.00 97.44 87 VAL A O 1
ATOM 724 N N . ALA A 1 88 ? 6.427 -6.268 1.576 1.00 97.88 88 ALA A N 1
ATOM 725 C CA . ALA A 1 88 ? 5.366 -7.066 2.186 1.00 97.88 88 ALA A CA 1
ATOM 726 C C . ALA A 1 88 ? 5.235 -6.776 3.691 1.00 97.88 88 ALA A C 1
ATOM 728 O O . ALA A 1 88 ? 4.125 -6.586 4.187 1.00 97.88 88 ALA A O 1
ATOM 729 N N . GLN A 1 89 ? 6.364 -6.673 4.399 1.00 98.44 89 GLN A N 1
ATOM 730 C CA . GLN A 1 89 ? 6.404 -6.320 5.816 1.00 98.44 89 GLN A CA 1
ATOM 731 C C . GLN A 1 89 ? 5.850 -4.911 6.064 1.00 98.44 89 GLN A C 1
ATOM 733 O O . GLN A 1 89 ? 5.038 -4.730 6.965 1.00 98.44 89 GLN A O 1
ATOM 738 N N . TYR A 1 90 ? 6.175 -3.936 5.213 1.00 98.25 90 TYR A N 1
ATOM 739 C CA . TYR A 1 90 ? 5.575 -2.603 5.278 1.00 98.25 90 TYR A CA 1
ATOM 740 C C . TYR A 1 90 ? 4.050 -2.643 5.084 1.00 98.25 90 TYR A C 1
ATOM 742 O O . TYR A 1 90 ? 3.314 -1.938 5.777 1.00 98.25 90 TYR A O 1
ATOM 750 N N . GLY A 1 91 ? 3.549 -3.506 4.191 1.00 98.25 91 GLY A N 1
ATOM 751 C CA . GLY A 1 91 ? 2.116 -3.784 4.041 1.00 98.25 91 GLY A CA 1
ATOM 752 C C . GLY A 1 91 ? 1.476 -4.333 5.322 1.00 98.25 91 GLY A C 1
ATOM 753 O O . GLY A 1 91 ? 0.412 -3.860 5.722 1.00 98.25 91 GLY A O 1
ATOM 754 N N . GLU A 1 92 ? 2.154 -5.256 6.006 1.00 98.56 92 GLU A N 1
ATOM 755 C CA . GLU A 1 92 ? 1.735 -5.783 7.313 1.00 98.56 92 GLU A CA 1
ATOM 756 C C . GLU A 1 92 ? 1.727 -4.699 8.400 1.00 98.56 92 GLU A C 1
ATOM 758 O O . GLU A 1 92 ? 0.760 -4.546 9.151 1.00 98.56 92 GLU A O 1
ATOM 763 N N . ASP A 1 93 ? 2.787 -3.899 8.469 1.00 98.62 93 ASP A N 1
ATOM 764 C CA . ASP A 1 93 ? 2.938 -2.871 9.493 1.00 98.62 93 ASP A CA 1
ATOM 765 C C . ASP A 1 93 ? 2.025 -1.658 9.282 1.00 98.62 93 ASP A C 1
ATOM 767 O O . ASP A 1 93 ? 1.751 -0.919 10.232 1.00 98.62 93 ASP A O 1
ATOM 771 N N . THR A 1 94 ? 1.485 -1.470 8.077 1.00 98.19 94 THR A N 1
ATOM 772 C CA . THR A 1 94 ? 0.601 -0.343 7.761 1.00 98.19 94 THR A CA 1
ATOM 773 C C . THR A 1 94 ? -0.830 -0.770 7.451 1.00 98.19 94 THR A C 1
ATOM 775 O O . THR A 1 94 ? -1.748 -0.425 8.195 1.00 98.19 94 THR A O 1
ATOM 778 N N . VAL A 1 95 ? -1.053 -1.504 6.364 1.00 98.25 95 VAL A N 1
ATOM 779 C CA . VAL A 1 95 ? -2.392 -1.823 5.859 1.00 98.25 95 VAL A CA 1
ATOM 780 C C . VAL A 1 95 ? -3.063 -2.883 6.727 1.00 98.25 95 VAL A C 1
ATOM 782 O O . VAL A 1 95 ? -4.217 -2.689 7.112 1.00 98.25 95 VAL A O 1
ATOM 785 N N . SER A 1 96 ? -2.357 -3.956 7.101 1.00 98.62 96 SER A N 1
ATOM 786 C CA . SER A 1 96 ? -2.946 -5.009 7.942 1.00 98.62 96 SER A CA 1
ATOM 787 C C . SER A 1 96 ? -3.356 -4.475 9.311 1.00 98.62 96 SER A C 1
ATOM 789 O O . SER A 1 96 ? -4.468 -4.736 9.755 1.00 98.62 96 SER A O 1
ATOM 791 N N . ASN A 1 97 ? -2.534 -3.628 9.942 1.00 98.44 97 ASN A N 1
ATOM 792 C CA . ASN A 1 97 ? -2.889 -2.995 11.218 1.00 98.44 97 ASN A CA 1
ATOM 793 C C . ASN A 1 97 ? -4.162 -2.133 11.138 1.00 98.44 97 ASN A C 1
ATOM 795 O O . ASN A 1 97 ? -4.915 -2.076 12.109 1.00 98.44 97 ASN A O 1
ATOM 799 N N . ILE A 1 98 ? -4.452 -1.499 9.994 1.00 98.12 98 ILE A N 1
ATOM 800 C CA . ILE A 1 98 ? -5.730 -0.796 9.780 1.00 98.12 98 ILE A CA 1
ATOM 801 C C . ILE A 1 98 ? -6.892 -1.793 9.691 1.00 98.12 98 ILE A C 1
ATOM 803 O O . ILE A 1 98 ? -7.971 -1.522 10.221 1.00 98.12 98 ILE A O 1
ATOM 807 N N . LEU A 1 99 ? -6.690 -2.943 9.044 1.00 98.31 99 LEU A N 1
ATOM 808 C CA . LEU A 1 99 ? -7.704 -3.995 8.956 1.00 98.31 99 LEU A CA 1
ATOM 809 C C . LEU A 1 99 ? -7.973 -4.643 10.321 1.00 98.31 99 LEU A C 1
ATOM 811 O O . LEU A 1 99 ? -9.139 -4.827 10.655 1.00 98.31 99 LEU A O 1
ATOM 815 N N . TYR A 1 100 ? -6.945 -4.886 11.142 1.00 98.62 100 TYR A N 1
ATOM 816 C CA . TYR A 1 100 ? -7.110 -5.366 12.523 1.00 98.62 100 TYR A CA 1
ATOM 817 C C . TYR A 1 100 ? -7.948 -4.388 13.348 1.00 98.62 100 TYR A C 1
ATOM 819 O O . TYR A 1 100 ? -8.952 -4.768 13.943 1.00 98.62 100 TYR A O 1
ATOM 827 N N . LEU A 1 101 ? -7.612 -3.094 13.302 1.00 98.38 101 LEU A N 1
ATOM 828 C CA . LEU A 1 101 ? -8.401 -2.049 13.963 1.00 98.38 101 LEU A CA 1
ATOM 829 C C . LEU A 1 101 ? -9.840 -1.993 13.427 1.00 98.38 101 LEU A C 1
ATOM 831 O O . LEU A 1 101 ? -10.771 -1.757 14.189 1.00 98.38 101 LEU A O 1
ATOM 835 N N . SER A 1 102 ? -10.044 -2.235 12.130 1.00 98.00 102 SER A N 1
ATOM 836 C CA . SER A 1 102 ? -11.382 -2.278 11.526 1.00 98.00 102 SER A CA 1
ATOM 837 C C . SER A 1 102 ? -12.187 -3.500 11.975 1.00 98.00 102 SER A C 1
ATOM 839 O O . SER A 1 102 ? -13.399 -3.407 12.122 1.00 98.00 102 SER A O 1
ATOM 841 N N . LEU A 1 103 ? -11.551 -4.648 12.211 1.00 98.31 103 LEU A N 1
ATOM 842 C CA . LEU A 1 103 ? -12.205 -5.814 12.813 1.00 98.31 103 LEU A CA 1
ATOM 843 C C . LEU A 1 103 ? -12.584 -5.541 14.277 1.00 98.31 103 LEU A C 1
ATOM 845 O O . LEU A 1 103 ? -13.689 -5.884 14.704 1.00 98.31 103 LEU A O 1
ATOM 849 N N . GLU A 1 104 ? -11.734 -4.832 15.022 1.00 98.12 104 GLU A N 1
ATOM 850 C CA . GLU A 1 104 ? -12.019 -4.462 16.412 1.00 98.12 104 GLU A CA 1
ATOM 851 C C . GLU A 1 104 ? -13.235 -3.529 16.540 1.00 98.12 104 GLU A C 1
ATOM 853 O O . GLU A 1 104 ? -13.995 -3.664 17.502 1.00 98.12 104 GLU A O 1
ATOM 858 N N . THR A 1 105 ? -13.485 -2.636 15.570 1.00 97.75 105 THR A N 1
ATOM 859 C CA . THR A 1 105 ? -14.672 -1.749 15.593 1.00 97.75 105 THR A CA 1
ATOM 860 C C . THR A 1 105 ? -15.990 -2.512 15.456 1.00 97.75 105 THR A C 1
ATOM 862 O O . THR A 1 105 ? -17.026 -2.050 15.931 1.00 97.75 105 THR A O 1
ATOM 865 N N . VAL A 1 106 ? -15.962 -3.707 14.864 1.00 97.25 106 VAL A N 1
ATOM 866 C CA . VAL A 1 106 ? -17.124 -4.603 14.746 1.00 97.25 106 VAL A CA 1
ATOM 867 C C . VAL A 1 106 ? -17.092 -5.754 15.758 1.00 97.25 106 VAL A C 1
ATOM 869 O O . VAL A 1 106 ? -17.917 -6.661 15.686 1.00 97.25 106 VAL A O 1
ATOM 872 N N . GLY A 1 107 ? -16.171 -5.711 16.728 1.00 97.38 107 GLY A N 1
ATOM 873 C CA . GLY A 1 107 ? -16.086 -6.680 17.823 1.00 97.38 107 GLY A CA 1
ATOM 874 C C . GLY A 1 107 ? -15.412 -8.011 17.471 1.00 97.38 107 GLY A C 1
ATOM 875 O O . GLY A 1 107 ? -15.533 -8.962 18.241 1.00 97.38 107 GLY A O 1
ATOM 876 N N . VAL A 1 108 ? -14.699 -8.100 16.346 1.00 97.88 108 VAL A N 1
ATOM 877 C CA . VAL A 1 108 ? -13.977 -9.308 15.912 1.00 97.88 108 VAL A CA 1
ATOM 878 C C . VAL A 1 108 ? -12.509 -9.219 16.345 1.00 97.88 108 VAL A C 1
ATOM 880 O O . VAL A 1 108 ? -11.832 -8.248 16.023 1.00 97.88 108 VAL A O 1
ATOM 883 N N . ARG A 1 109 ? -12.031 -10.209 17.116 1.00 96.38 109 ARG A N 1
ATOM 884 C CA . ARG A 1 109 ? -10.694 -10.228 17.759 1.00 96.38 109 ARG A CA 1
ATOM 885 C C . ARG A 1 109 ? -10.048 -11.621 17.783 1.00 96.38 109 ARG A C 1
ATOM 887 O O . ARG A 1 109 ? -9.362 -11.968 18.740 1.00 96.38 109 ARG A O 1
ATOM 894 N N . ASP A 1 110 ? -10.347 -12.457 16.797 1.00 96.25 110 ASP A N 1
ATOM 895 C CA . ASP A 1 110 ? -9.839 -13.827 16.733 1.00 96.25 110 ASP A CA 1
ATOM 896 C C . ASP A 1 110 ? -8.660 -13.980 15.757 1.00 96.25 110 ASP A C 1
ATOM 898 O O . ASP A 1 110 ? -8.580 -13.299 14.734 1.00 96.25 110 ASP A O 1
ATOM 902 N N . ASP A 1 111 ? -7.778 -14.936 16.057 1.00 96.81 111 ASP A N 1
ATOM 903 C CA . ASP A 1 111 ? -6.556 -15.194 15.287 1.00 96.81 111 ASP A CA 1
ATOM 904 C C . ASP A 1 111 ? -6.819 -15.577 13.821 1.00 96.81 111 ASP A C 1
ATOM 906 O O . ASP A 1 111 ? -5.965 -15.350 12.962 1.00 96.81 111 ASP A O 1
ATOM 910 N N . GLU A 1 112 ? -7.953 -16.213 13.505 1.00 97.44 112 GLU A N 1
ATOM 911 C CA . GLU A 1 112 ? -8.256 -16.608 12.124 1.00 97.44 112 GLU A CA 1
ATOM 912 C C . GLU A 1 112 ? -8.654 -15.389 11.287 1.00 97.44 112 GLU A C 1
ATOM 914 O O . GLU A 1 112 ? -8.192 -15.254 10.150 1.00 97.44 112 GLU A O 1
ATOM 919 N N . SER A 1 113 ? -9.442 -14.475 11.855 1.00 97.69 113 SER A N 1
ATOM 920 C CA . SER A 1 113 ? -9.769 -13.193 11.227 1.00 97.69 113 SER A CA 1
ATOM 921 C C . SER A 1 113 ? -8.531 -12.324 11.019 1.00 97.69 113 SER A C 1
ATOM 923 O O . SER A 1 113 ? -8.359 -11.768 9.931 1.00 97.69 113 SER A O 1
ATOM 925 N N . ASP A 1 114 ? -7.629 -12.277 12.002 1.00 97.75 114 ASP A N 1
ATOM 926 C CA . ASP A 1 114 ? -6.362 -11.551 11.885 1.00 97.75 114 ASP A CA 1
ATOM 927 C C . ASP A 1 114 ? -5.470 -12.142 10.783 1.00 97.75 114 ASP A C 1
ATOM 929 O O . ASP A 1 114 ? -4.908 -11.397 9.985 1.00 97.75 114 ASP A O 1
ATOM 933 N N . LYS A 1 115 ? -5.386 -13.470 10.630 1.00 98.12 115 LYS A N 1
ATOM 934 C CA . LYS A 1 115 ? -4.630 -14.080 9.513 1.00 98.12 115 LYS A CA 1
ATOM 935 C C . LYS A 1 115 ? -5.173 -13.657 8.147 1.00 98.12 115 LYS A C 1
ATOM 937 O O . LYS A 1 115 ? -4.391 -13.332 7.254 1.00 98.12 115 LYS 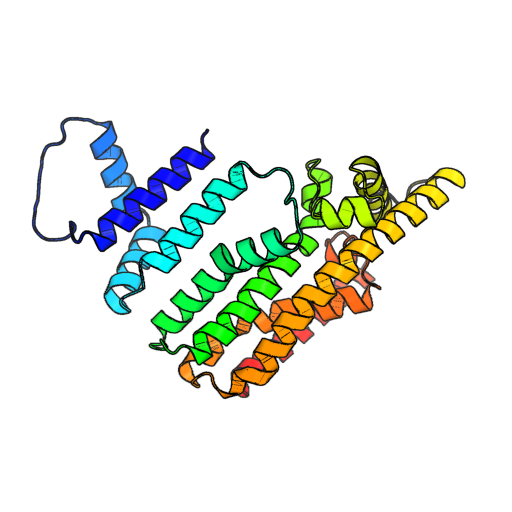A O 1
ATOM 942 N N . VAL A 1 116 ? -6.498 -13.628 7.982 1.00 98.31 116 VAL A N 1
ATOM 943 C CA . VAL A 1 116 ? -7.133 -13.196 6.724 1.00 98.31 116 VAL A CA 1
ATOM 944 C C . VAL A 1 116 ? -6.891 -11.706 6.469 1.00 98.31 116 VAL A C 1
ATOM 946 O O . VAL A 1 116 ? -6.552 -11.322 5.348 1.00 98.31 116 VAL A O 1
ATOM 949 N N . ALA A 1 117 ? -7.026 -10.866 7.497 1.00 98.31 117 ALA A N 1
ATOM 950 C CA . ALA A 1 117 ? -6.730 -9.439 7.408 1.00 98.31 117 ALA A CA 1
ATOM 951 C C . ALA A 1 117 ? -5.250 -9.172 7.087 1.00 98.31 117 ALA A C 1
ATOM 953 O O . ALA A 1 117 ? -4.967 -8.309 6.257 1.00 98.31 117 ALA A O 1
ATOM 954 N N . SER A 1 118 ? -4.328 -9.947 7.668 1.00 98.62 118 SER A N 1
ATOM 955 C CA . SER A 1 118 ? -2.890 -9.894 7.379 1.00 98.62 118 SER A CA 1
ATOM 956 C C . SER A 1 118 ? -2.612 -10.149 5.902 1.00 98.62 118 SER A C 1
ATOM 958 O O . SER A 1 118 ? -1.957 -9.351 5.237 1.00 98.62 118 SER A O 1
ATOM 960 N N . ASP A 1 119 ? -3.174 -11.227 5.353 1.00 98.62 119 ASP A N 1
ATOM 961 C CA . ASP A 1 119 ? -3.015 -11.560 3.940 1.00 98.62 119 ASP A CA 1
ATOM 962 C C . ASP A 1 119 ? -3.511 -10.450 3.015 1.00 98.62 119 ASP A C 1
ATOM 964 O O . ASP A 1 119 ? -2.812 -10.033 2.088 1.00 98.62 119 ASP A O 1
ATOM 968 N N . ILE A 1 120 ? -4.703 -9.924 3.286 1.00 98.62 120 ILE A N 1
ATOM 969 C CA . ILE A 1 120 ? -5.261 -8.829 2.492 1.00 98.62 120 ILE A CA 1
ATOM 970 C C . ILE A 1 120 ? -4.377 -7.585 2.608 1.00 98.62 120 ILE A C 1
ATOM 972 O O . ILE A 1 120 ? -4.079 -6.957 1.592 1.00 98.62 120 ILE A O 1
ATOM 976 N N . GLY A 1 121 ? -3.947 -7.225 3.817 1.00 98.62 121 GLY A N 1
ATOM 977 C CA . GLY A 1 121 ? -3.135 -6.036 4.056 1.00 98.62 121 GLY A CA 1
ATOM 978 C C . GLY A 1 121 ? -1.773 -6.107 3.372 1.00 98.62 121 GLY A C 1
ATOM 979 O O . GLY A 1 121 ? -1.398 -5.171 2.662 1.00 98.62 121 GLY A O 1
ATOM 980 N N . VAL A 1 122 ? -1.080 -7.243 3.475 1.00 98.75 122 VAL A N 1
ATOM 981 C CA . VAL A 1 122 ? 0.190 -7.482 2.776 1.00 98.75 122 VAL A CA 1
ATOM 982 C C . VAL A 1 122 ? 0.004 -7.407 1.261 1.00 98.75 122 VAL A C 1
ATOM 984 O O . VAL A 1 122 ? 0.727 -6.664 0.591 1.00 98.75 122 VAL A O 1
ATOM 987 N N . GLY A 1 123 ? -0.994 -8.109 0.711 1.00 98.56 123 GLY A N 1
ATOM 988 C CA . GLY A 1 123 ? -1.285 -8.079 -0.724 1.00 98.56 123 GLY A CA 1
ATOM 989 C C . GLY A 1 123 ? -1.580 -6.663 -1.230 1.00 98.56 123 GLY A C 1
ATOM 990 O O . GLY A 1 123 ? -1.029 -6.230 -2.242 1.00 98.56 123 GLY A O 1
ATOM 991 N N . LEU A 1 124 ? -2.389 -5.895 -0.495 1.00 98.50 124 LEU A N 1
ATOM 992 C CA . LEU A 1 124 ? -2.684 -4.494 -0.810 1.00 98.50 124 LEU A CA 1
ATOM 993 C C . LEU A 1 124 ? -1.458 -3.579 -0.692 1.00 98.50 124 LEU A C 1
ATOM 995 O O . LEU A 1 124 ? -1.329 -2.649 -1.490 1.00 98.50 124 LEU A O 1
ATOM 999 N N . GLY A 1 125 ? -0.564 -3.825 0.267 1.00 97.81 125 GLY A N 1
ATOM 1000 C CA . GLY A 1 125 ? 0.697 -3.096 0.410 1.00 97.81 125 GLY A CA 1
ATOM 1001 C C . GLY A 1 125 ? 1.590 -3.263 -0.819 1.00 97.81 125 GLY A C 1
ATOM 1002 O O . GLY A 1 125 ? 1.992 -2.272 -1.433 1.00 97.81 125 GLY A O 1
ATOM 1003 N N . VAL A 1 126 ? 1.797 -4.509 -1.254 1.00 98.38 126 VAL A N 1
ATOM 1004 C CA . VAL A 1 126 ? 2.570 -4.834 -2.466 1.00 98.38 126 VAL A CA 1
ATOM 1005 C C . VAL A 1 126 ? 1.941 -4.200 -3.712 1.00 98.38 126 VAL A C 1
ATOM 1007 O O . VAL A 1 126 ? 2.631 -3.551 -4.499 1.00 98.38 126 VAL A O 1
ATOM 1010 N N . LEU A 1 127 ? 0.619 -4.308 -3.873 1.00 98.00 127 LEU A N 1
ATOM 1011 C CA . LEU A 1 127 ? -0.087 -3.681 -4.995 1.00 98.00 127 LEU A CA 1
ATOM 1012 C C . LEU A 1 127 ? -0.030 -2.153 -4.967 1.00 98.00 127 LEU A C 1
ATOM 1014 O O . LEU A 1 127 ? -0.024 -1.519 -6.021 1.00 98.00 127 LEU A O 1
ATOM 1018 N N . THR A 1 128 ? 0.007 -1.546 -3.782 1.00 96.25 128 THR A N 1
ATOM 1019 C CA . THR A 1 128 ? 0.154 -0.094 -3.643 1.00 96.25 128 THR A CA 1
ATOM 1020 C C . THR A 1 128 ? 1.535 0.359 -4.100 1.00 96.25 128 THR A C 1
ATOM 1022 O O . THR A 1 128 ? 1.617 1.368 -4.801 1.00 96.25 128 THR A O 1
ATOM 1025 N N . ALA A 1 129 ? 2.591 -0.402 -3.792 1.00 95.50 129 ALA A N 1
ATOM 1026 C CA . ALA A 1 129 ? 3.932 -0.135 -4.310 1.00 95.50 129 ALA A CA 1
ATOM 1027 C C . ALA A 1 129 ? 3.951 -0.176 -5.849 1.00 95.50 129 ALA A C 1
ATOM 1029 O O . ALA A 1 129 ? 4.373 0.800 -6.468 1.00 95.50 129 ALA A O 1
ATOM 1030 N N . LEU A 1 130 ? 3.372 -1.217 -6.464 1.00 96.69 130 LEU A N 1
ATOM 1031 C CA . LEU A 1 130 ? 3.235 -1.312 -7.926 1.00 96.69 130 LEU A CA 1
ATOM 1032 C C . LEU A 1 130 ? 2.421 -0.158 -8.519 1.00 96.69 130 LEU A C 1
ATOM 1034 O O . LEU A 1 130 ? 2.832 0.504 -9.462 1.00 96.69 130 LEU A O 1
ATOM 1038 N N . ARG A 1 131 ? 1.256 0.149 -7.951 1.00 93.94 131 ARG A N 1
ATOM 1039 C CA . ARG A 1 131 ? 0.412 1.242 -8.456 1.00 93.94 131 ARG A CA 1
ATOM 1040 C C . ARG A 1 131 ? 1.075 2.615 -8.319 1.00 93.94 131 ARG A C 1
ATOM 1042 O O . ARG A 1 131 ? 0.699 3.549 -9.021 1.00 93.94 131 ARG A O 1
ATOM 1049 N N . SER A 1 132 ? 2.046 2.755 -7.418 1.00 93.38 132 SER A N 1
ATOM 1050 C CA . SER A 1 132 ? 2.810 3.990 -7.248 1.00 93.38 132 SER A CA 1
ATOM 1051 C C . SER A 1 132 ? 3.939 4.163 -8.270 1.00 93.38 132 SER A C 1
ATOM 1053 O O . SER A 1 132 ? 4.495 5.256 -8.336 1.00 93.38 132 SER A O 1
ATOM 1055 N N . THR A 1 133 ? 4.264 3.145 -9.080 1.00 94.56 133 THR A N 1
ATOM 1056 C CA . THR A 1 133 ? 5.446 3.139 -9.959 1.00 94.56 133 THR A CA 1
ATOM 1057 C C . THR A 1 133 ? 5.538 4.364 -10.859 1.00 94.56 133 THR A C 1
ATOM 1059 O O . THR A 1 133 ? 6.576 5.017 -10.859 1.00 94.56 133 THR A O 1
ATOM 1062 N N . ALA A 1 134 ? 4.460 4.740 -11.552 1.00 92.62 134 ALA A N 1
ATOM 1063 C CA . ALA A 1 134 ? 4.469 5.911 -12.432 1.00 92.62 134 ALA A CA 1
ATOM 1064 C C . ALA A 1 134 ? 4.727 7.224 -11.675 1.00 92.62 134 ALA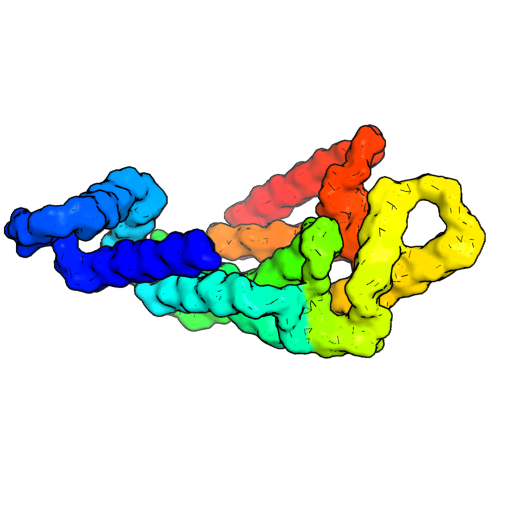 A C 1
ATOM 1066 O O . ALA A 1 134 ? 5.515 8.057 -12.115 1.00 92.62 134 ALA A O 1
ATOM 1067 N N . PHE A 1 135 ? 4.087 7.398 -10.515 1.00 91.94 135 PHE A N 1
ATOM 1068 C CA . PHE A 1 135 ? 4.278 8.586 -9.684 1.00 91.94 135 PHE A CA 1
ATOM 1069 C C . PHE A 1 135 ? 5.696 8.646 -9.107 1.00 91.94 135 PHE A C 1
ATOM 1071 O O . PHE A 1 135 ? 6.329 9.694 -9.150 1.00 91.94 135 PHE A O 1
ATOM 1078 N N . ARG A 1 136 ? 6.221 7.530 -8.590 1.00 92.81 136 ARG A N 1
ATOM 1079 C CA . ARG A 1 136 ? 7.578 7.488 -8.025 1.00 92.81 136 ARG A CA 1
ATOM 1080 C C . ARG A 1 136 ? 8.638 7.704 -9.101 1.00 92.81 136 ARG A C 1
ATOM 1082 O O . ARG A 1 136 ? 9.541 8.506 -8.885 1.00 92.81 136 ARG A O 1
ATOM 1089 N N . ALA A 1 137 ? 8.465 7.109 -10.283 1.00 92.56 137 ALA A N 1
ATOM 1090 C CA . ALA A 1 137 ? 9.329 7.363 -11.432 1.00 92.56 137 ALA A CA 1
ATOM 1091 C C . ALA A 1 137 ? 9.374 8.861 -11.776 1.00 92.56 137 ALA A C 1
ATOM 1093 O O . ALA A 1 137 ? 10.459 9.414 -11.919 1.00 92.56 137 ALA A O 1
ATOM 1094 N N . SER A 1 138 ? 8.227 9.555 -11.787 1.00 90.50 138 SER A N 1
ATOM 1095 C CA . SER A 1 138 ? 8.187 11.002 -12.051 1.00 90.50 138 SER A CA 1
ATOM 1096 C C . SER A 1 138 ? 8.865 11.859 -10.969 1.00 90.50 138 SER A C 1
ATOM 1098 O O . SER A 1 138 ? 9.150 13.027 -11.217 1.00 90.50 138 SER A O 1
ATOM 1100 N N . GLN A 1 139 ? 9.059 11.329 -9.757 1.00 91.44 139 GLN A N 1
ATOM 1101 C CA . GLN A 1 139 ? 9.794 11.984 -8.663 1.00 91.44 139 GLN A CA 1
ATOM 1102 C C . GLN A 1 139 ? 11.272 11.572 -8.614 1.00 91.44 139 GLN A C 1
ATOM 1104 O O . GLN A 1 139 ? 12.010 12.022 -7.740 1.00 91.44 139 GLN A O 1
ATOM 1109 N N . GLY A 1 140 ? 11.713 10.709 -9.527 1.00 91.12 140 GLY A N 1
ATOM 1110 C CA . GLY A 1 140 ? 13.062 10.164 -9.522 1.00 91.12 140 GLY A CA 1
ATOM 1111 C C . GLY A 1 140 ? 13.326 9.092 -8.481 1.00 91.12 140 GLY A C 1
ATOM 1112 O O . GLY A 1 140 ? 14.469 8.888 -8.078 1.00 91.12 140 GLY A O 1
ATOM 1113 N N . GLU A 1 141 ? 12.277 8.398 -8.057 1.00 92.00 141 GLU A N 1
ATOM 1114 C CA . GLU A 1 141 ? 12.341 7.331 -7.071 1.00 92.00 141 GLU A CA 1
ATOM 1115 C C . GLU A 1 141 ? 12.024 5.972 -7.704 1.00 92.00 141 GLU A C 1
ATOM 1117 O O . GLU A 1 141 ? 11.057 5.810 -8.455 1.00 92.00 141 GLU A O 1
ATOM 1122 N N . CYS A 1 142 ? 12.797 4.950 -7.337 1.00 91.06 142 CYS A N 1
ATOM 1123 C CA . CYS A 1 142 ? 12.538 3.587 -7.781 1.00 91.06 142 CYS A CA 1
ATOM 1124 C C . CYS A 1 142 ? 11.525 2.894 -6.860 1.00 91.06 142 CYS A C 1
ATOM 1126 O O . CYS A 1 142 ? 11.787 2.653 -5.681 1.00 91.06 142 CYS A O 1
ATOM 1128 N N . SER A 1 143 ? 10.352 2.557 -7.402 1.00 90.75 143 SER A N 1
ATOM 1129 C CA . SER A 1 143 ? 9.311 1.786 -6.693 1.00 90.75 143 SER A CA 1
ATOM 1130 C C . SER A 1 143 ? 9.601 0.287 -6.566 1.00 90.75 143 SER A C 1
ATOM 1132 O O . SER A 1 143 ? 8.998 -0.374 -5.723 1.00 90.75 143 SER A O 1
ATOM 1134 N N . ILE A 1 144 ? 10.507 -0.244 -7.390 1.00 95.81 144 ILE A N 1
ATOM 1135 C CA . ILE A 1 144 ? 10.838 -1.667 -7.422 1.00 95.81 144 ILE A CA 1
ATOM 1136 C C . ILE A 1 144 ? 11.919 -1.955 -6.370 1.00 95.81 144 ILE A C 1
ATOM 1138 O O . ILE A 1 144 ? 12.914 -1.231 -6.321 1.00 95.81 144 ILE A O 1
ATOM 1142 N N . PRO A 1 145 ? 11.766 -2.995 -5.533 1.00 97.31 145 PRO A N 1
ATOM 1143 C CA . PRO A 1 145 ? 12.793 -3.404 -4.576 1.00 97.31 145 PRO A CA 1
ATOM 1144 C C . PRO A 1 145 ? 14.134 -3.735 -5.238 1.00 97.31 145 PRO A C 1
ATOM 1146 O O . PRO A 1 145 ? 14.160 -4.243 -6.359 1.00 97.31 145 PRO A O 1
ATOM 1149 N N . LEU A 1 146 ? 15.245 -3.480 -4.545 1.00 97.75 146 LEU A N 1
ATOM 1150 C CA . LEU A 1 146 ? 16.595 -3.618 -5.099 1.00 97.75 146 LEU A CA 1
ATOM 1151 C C . LEU A 1 146 ? 16.916 -5.052 -5.554 1.00 97.75 146 LEU A C 1
ATOM 1153 O O . LEU A 1 146 ? 17.573 -5.230 -6.580 1.00 97.75 146 LEU A O 1
ATOM 1157 N N . ASP A 1 147 ? 16.434 -6.072 -4.838 1.00 97.81 147 ASP A N 1
ATOM 1158 C CA . ASP A 1 147 ? 16.605 -7.479 -5.219 1.00 97.81 147 ASP A CA 1
ATOM 1159 C C . ASP A 1 147 ? 15.968 -7.801 -6.580 1.00 97.81 147 ASP A C 1
ATOM 1161 O O . ASP A 1 147 ? 16.576 -8.487 -7.401 1.00 97.81 147 ASP A O 1
ATOM 1165 N N . LEU A 1 148 ? 14.773 -7.269 -6.844 1.00 98.06 148 LEU A N 1
ATOM 1166 C CA . LEU A 1 148 ? 14.093 -7.413 -8.131 1.00 98.06 148 LEU A CA 1
ATOM 1167 C C . LEU A 1 148 ? 14.697 -6.508 -9.202 1.00 98.06 148 LEU A C 1
ATOM 1169 O O . LEU A 1 148 ? 14.861 -6.941 -10.339 1.00 98.06 148 LEU A O 1
ATOM 1173 N N . ALA A 1 149 ? 15.071 -5.282 -8.842 1.00 97.38 149 ALA A N 1
ATOM 1174 C CA . ALA A 1 149 ? 15.703 -4.354 -9.768 1.00 97.38 149 ALA A CA 1
ATOM 1175 C C . ALA A 1 149 ? 17.024 -4.924 -10.303 1.00 97.38 149 ALA A C 1
ATOM 1177 O O . ALA A 1 149 ? 17.252 -4.922 -11.504 1.00 97.38 149 ALA A O 1
ATOM 1178 N N . THR A 1 150 ? 17.842 -5.514 -9.430 1.00 97.62 150 THR A N 1
ATOM 1179 C CA . THR A 1 150 ? 19.089 -6.187 -9.823 1.00 97.62 150 THR A CA 1
ATOM 1180 C C . THR A 1 150 ? 18.822 -7.426 -10.677 1.00 97.62 150 THR A C 1
ATOM 1182 O O . THR A 1 150 ? 19.557 -7.694 -11.617 1.00 97.62 150 THR A O 1
ATOM 1185 N N . LYS A 1 151 ? 17.775 -8.199 -10.365 1.00 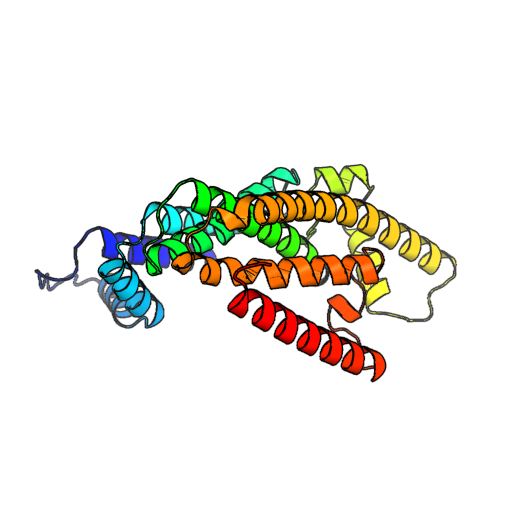98.19 151 LYS A N 1
ATOM 1186 C CA . LYS A 1 151 ? 17.436 -9.425 -11.101 1.00 98.19 151 LYS A CA 1
ATOM 1187 C C . LYS A 1 151 ? 16.968 -9.161 -12.538 1.00 98.19 151 LYS A C 1
ATOM 1189 O O . LYS A 1 151 ? 17.203 -10.003 -13.398 1.00 98.19 151 LYS A O 1
ATOM 1194 N N . HIS A 1 152 ? 16.286 -8.041 -12.769 1.00 97.69 152 HIS A N 1
ATOM 1195 C CA . HIS A 1 152 ? 15.715 -7.664 -14.071 1.00 97.69 152 HIS A CA 1
ATOM 1196 C C . HIS A 1 152 ? 16.482 -6.526 -14.760 1.00 97.69 152 HIS A C 1
ATOM 1198 O O . HIS A 1 152 ? 15.960 -5.919 -15.693 1.00 97.69 152 HIS A O 1
ATOM 1204 N N . ASP A 1 153 ? 17.693 -6.213 -14.286 1.00 96.62 153 ASP A N 1
ATOM 1205 C CA . ASP A 1 153 ? 18.553 -5.141 -14.807 1.00 96.62 153 ASP A CA 1
ATOM 1206 C C . ASP A 1 153 ? 17.867 -3.757 -14.862 1.00 96.62 153 ASP A C 1
ATOM 1208 O O . ASP A 1 153 ? 18.091 -2.949 -15.761 1.00 96.62 153 ASP A O 1
ATOM 1212 N N . ILE A 1 154 ? 17.023 -3.456 -13.872 1.00 96.50 154 ILE A N 1
ATOM 1213 C CA . ILE A 1 154 ? 16.295 -2.187 -13.769 1.00 96.50 154 ILE A CA 1
ATOM 1214 C C . ILE A 1 154 ? 17.168 -1.157 -13.055 1.00 96.50 154 ILE A C 1
ATOM 1216 O O . ILE A 1 154 ? 17.284 -1.138 -11.827 1.00 96.50 154 ILE A O 1
ATOM 1220 N N . SER A 1 155 ? 17.739 -0.244 -13.832 1.00 94.75 155 SER A N 1
ATOM 1221 C CA . SER A 1 155 ? 18.324 0.996 -13.321 1.00 94.75 155 SER A CA 1
ATOM 1222 C C . SER A 1 155 ? 17.277 2.113 -13.228 1.00 94.75 155 SER A C 1
ATOM 1224 O O . SER A 1 155 ? 16.167 2.001 -13.756 1.00 94.75 155 SER A O 1
ATOM 1226 N N . MET A 1 156 ? 17.639 3.233 -12.594 1.00 92.50 156 MET A N 1
ATOM 1227 C CA . MET A 1 156 ? 16.780 4.420 -12.613 1.00 92.50 156 MET A CA 1
ATOM 1228 C C . MET A 1 156 ? 16.558 4.931 -14.047 1.00 92.50 156 MET A C 1
ATOM 1230 O O . MET A 1 156 ? 15.444 5.318 -14.384 1.00 92.50 156 MET A O 1
ATOM 1234 N N . ASP A 1 157 ? 17.574 4.844 -14.911 1.00 92.62 157 ASP A N 1
ATOM 1235 C CA . ASP A 1 157 ? 17.460 5.201 -16.331 1.00 92.62 157 ASP A CA 1
ATOM 1236 C C . ASP A 1 157 ? 16.481 4.282 -17.066 1.00 92.62 157 ASP A C 1
ATOM 1238 O O . ASP A 1 157 ? 15.638 4.762 -17.818 1.00 92.62 157 ASP A O 1
ATOM 1242 N N . THR A 1 158 ? 16.524 2.975 -16.786 1.00 93.06 158 THR A N 1
ATOM 1243 C CA . THR A 1 158 ? 15.574 1.993 -17.340 1.00 93.06 158 THR A CA 1
ATOM 1244 C C . THR A 1 158 ? 14.142 2.358 -16.946 1.00 93.06 158 THR A C 1
ATOM 1246 O O . THR A 1 158 ? 13.243 2.405 -17.785 1.00 9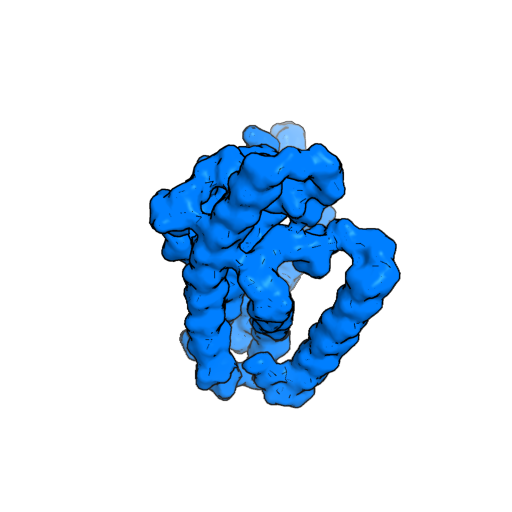3.06 158 THR A O 1
ATOM 1249 N N . LEU A 1 159 ? 13.924 2.681 -15.666 1.00 93.25 159 LEU A N 1
ATOM 1250 C CA . LEU A 1 159 ? 12.612 3.084 -15.164 1.00 93.25 159 LEU A CA 1
ATOM 1251 C C . LEU A 1 159 ? 12.126 4.389 -15.814 1.00 93.25 159 LEU A C 1
ATOM 1253 O O . LEU A 1 159 ? 10.964 4.474 -16.212 1.00 93.25 159 LEU A O 1
ATOM 1257 N N . TYR A 1 160 ? 13.004 5.384 -15.950 1.00 91.81 160 TYR A N 1
ATOM 1258 C CA . TYR A 1 160 ? 12.681 6.641 -16.622 1.00 91.81 160 TYR A CA 1
ATOM 1259 C C . TYR A 1 160 ? 12.371 6.450 -18.103 1.00 91.81 160 TYR A C 1
ATOM 1261 O O . TYR A 1 160 ? 11.415 7.047 -18.582 1.00 91.81 160 TYR A O 1
ATOM 1269 N N . GLN A 1 161 ? 13.123 5.617 -18.822 1.00 91.69 161 GLN A N 1
ATOM 1270 C CA . GLN A 1 161 ? 12.868 5.312 -20.232 1.00 91.69 161 GLN A CA 1
ATOM 1271 C C . GLN A 1 161 ? 11.516 4.617 -20.417 1.00 91.69 161 GLN A C 1
ATOM 1273 O O . GLN A 1 161 ? 10.741 4.997 -21.296 1.00 91.69 161 GLN A O 1
ATOM 1278 N N . ALA A 1 162 ? 11.196 3.638 -19.563 1.00 92.69 162 ALA A N 1
ATOM 1279 C CA . ALA A 1 162 ? 9.902 2.960 -19.588 1.00 92.69 162 ALA A CA 1
ATOM 1280 C C . ALA A 1 162 ? 8.743 3.930 -19.291 1.00 92.69 162 ALA A C 1
ATOM 1282 O O . ALA A 1 162 ? 7.714 3.893 -19.970 1.00 92.69 162 ALA A O 1
ATOM 1283 N N . TRP A 1 163 ? 8.926 4.817 -18.307 1.00 92.75 163 TRP A N 1
ATOM 1284 C CA . TRP A 1 163 ? 7.962 5.854 -17.934 1.00 92.75 163 TRP A CA 1
ATOM 1285 C C . TRP A 1 163 ? 7.781 6.918 -19.019 1.00 92.75 163 TRP A C 1
ATOM 1287 O O . TRP A 1 163 ? 6.648 7.172 -19.429 1.00 92.75 163 TRP A O 1
ATOM 1297 N N . ASP A 1 164 ? 8.863 7.474 -19.558 1.00 89.31 164 ASP A N 1
ATOM 1298 C CA . ASP A 1 164 ? 8.820 8.424 -20.671 1.00 89.31 164 ASP A CA 1
ATOM 1299 C C . ASP A 1 164 ? 8.106 7.812 -21.880 1.00 89.31 164 ASP A C 1
ATOM 1301 O O . ASP A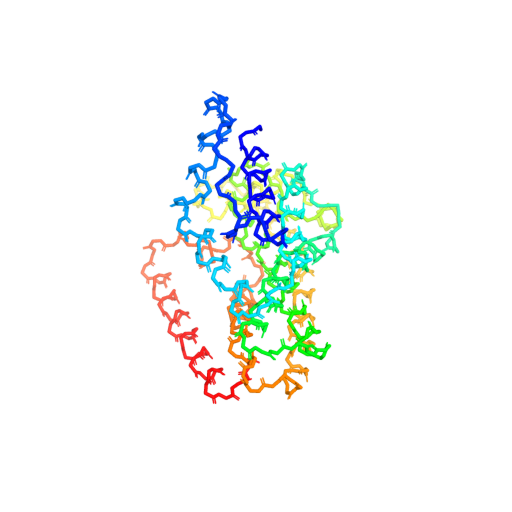 1 164 ? 7.196 8.415 -22.438 1.00 89.31 164 ASP A O 1
ATOM 1305 N N . ALA A 1 165 ? 8.416 6.560 -22.224 1.00 87.94 165 ALA A N 1
ATOM 1306 C CA . ALA A 1 165 ? 7.739 5.829 -23.290 1.00 87.94 165 ALA A CA 1
ATOM 1307 C C . ALA A 1 165 ? 6.295 5.417 -22.990 1.00 87.94 165 ALA A C 1
ATOM 1309 O O . ALA A 1 165 ? 5.638 4.854 -23.866 1.00 87.94 165 ALA A O 1
ATOM 1310 N N . SER A 1 166 ? 5.793 5.640 -21.777 1.00 85.88 166 SER A N 1
ATOM 1311 C CA . SER A 1 166 ? 4.368 5.477 -21.462 1.00 85.88 166 SER A CA 1
ATOM 1312 C C . SER A 1 166 ? 3.569 6.777 -21.609 1.00 85.88 166 SER A C 1
ATOM 1314 O O . SER A 1 166 ? 2.353 6.714 -21.767 1.00 85.88 166 SER A O 1
ATOM 1316 N N . ILE A 1 167 ? 4.239 7.936 -21.576 1.00 83.94 167 ILE A N 1
ATOM 1317 C CA . ILE A 1 167 ? 3.606 9.266 -21.602 1.00 83.94 167 ILE A CA 1
ATOM 1318 C C . ILE A 1 167 ? 3.846 9.978 -22.936 1.00 83.94 167 ILE A C 1
ATOM 1320 O O . ILE A 1 167 ? 2.937 10.603 -23.476 1.00 83.94 167 ILE A O 1
ATOM 1324 N N . ASN A 1 168 ? 5.062 9.884 -23.468 1.00 80.81 168 ASN A N 1
ATOM 1325 C CA . ASN A 1 168 ? 5.494 10.559 -24.681 1.00 80.81 168 ASN A CA 1
ATOM 1326 C C . ASN A 1 168 ? 5.549 9.559 -25.843 1.00 80.81 168 ASN A C 1
ATOM 1328 O O . ASN A 1 168 ? 6.484 8.757 -25.952 1.00 80.81 168 ASN A O 1
ATOM 1332 N N . ASP A 1 169 ? 4.561 9.656 -26.734 1.00 66.19 169 ASP A N 1
ATOM 1333 C CA . ASP A 1 169 ? 4.456 8.902 -27.997 1.00 66.19 169 ASP A CA 1
ATOM 1334 C C . ASP A 1 169 ? 5.122 9.654 -29.172 1.00 66.19 169 ASP A C 1
ATOM 1336 O O . ASP A 1 169 ? 4.685 9.593 -30.317 1.00 66.19 169 ASP A O 1
ATOM 1340 N N . GLY A 1 170 ? 6.131 10.477 -28.863 1.00 64.75 170 GLY A N 1
ATOM 1341 C CA . GLY A 1 170 ? 6.821 11.319 -29.841 1.00 64.75 170 GLY A CA 1
ATOM 1342 C C . GLY A 1 170 ? 7.615 10.517 -30.877 1.00 64.75 170 GLY A C 1
ATOM 1343 O O . GLY A 1 170 ? 7.813 9.314 -30.728 1.00 64.75 170 GLY A O 1
ATOM 1344 N N . ASP A 1 171 ? 8.098 11.223 -31.902 1.00 66.62 171 ASP A N 1
ATOM 1345 C CA . ASP A 1 171 ? 8.908 10.695 -33.009 1.00 66.62 171 ASP A CA 1
ATOM 1346 C C . ASP A 1 171 ? 10.248 10.152 -32.470 1.00 66.62 171 ASP A C 1
ATOM 1348 O O . ASP A 1 171 ? 11.235 10.876 -32.335 1.00 66.62 171 ASP A O 1
ATOM 1352 N N . LYS A 1 172 ? 10.231 8.893 -32.022 1.00 76.50 172 LYS A N 1
ATOM 1353 C CA . LYS A 1 172 ? 11.378 8.171 -31.467 1.00 76.50 172 LYS A CA 1
ATOM 1354 C C . LYS A 1 172 ? 12.093 7.450 -32.595 1.00 76.50 172 LYS A C 1
ATOM 1356 O O . LYS A 1 172 ? 11.474 6.707 -33.357 1.00 76.50 172 LYS A O 1
ATOM 1361 N N . ASP A 1 173 ? 13.409 7.615 -32.658 1.00 83.25 173 ASP A N 1
ATOM 1362 C CA . ASP A 1 173 ? 14.232 6.851 -33.589 1.00 83.25 173 ASP A CA 1
ATOM 1363 C C . ASP A 1 173 ? 14.149 5.347 -33.279 1.00 83.25 173 ASP A C 1
ATOM 1365 O O . ASP A 1 173 ? 13.882 4.933 -32.147 1.00 83.25 173 ASP A O 1
ATOM 1369 N N . SER A 1 174 ? 14.425 4.510 -34.284 1.00 84.56 174 SER A N 1
ATOM 1370 C CA . SER A 1 174 ? 14.355 3.042 -34.159 1.00 84.56 174 SER A CA 1
ATOM 1371 C C . SER A 1 174 ? 15.124 2.475 -32.953 1.00 84.56 174 SER A C 1
ATOM 1373 O O . SER A 1 174 ? 14.625 1.578 -32.279 1.00 84.56 174 SER A O 1
ATOM 1375 N N . GLU A 1 175 ? 16.284 3.048 -32.626 1.00 86.69 175 GLU A N 1
ATOM 1376 C CA . GLU A 1 175 ? 17.101 2.645 -31.476 1.00 86.69 175 GLU A CA 1
ATOM 1377 C C . GLU A 1 175 ? 16.440 3.004 -30.131 1.00 86.69 175 GLU A C 1
ATOM 1379 O O . GLU A 1 175 ? 16.444 2.205 -29.196 1.00 86.69 175 GLU A O 1
ATOM 1384 N N . GLN A 1 176 ? 15.803 4.176 -30.034 1.00 85.06 176 GLN A N 1
ATOM 1385 C CA . GLN A 1 176 ? 15.103 4.611 -28.820 1.00 85.06 176 GLN A CA 1
ATOM 1386 C C . GLN A 1 176 ? 13.841 3.778 -28.564 1.00 85.06 176 GLN A C 1
ATOM 1388 O O . GLN A 1 176 ? 13.508 3.494 -27.412 1.00 85.06 176 GLN A O 1
ATOM 1393 N N . LEU A 1 177 ? 13.148 3.362 -29.629 1.00 85.94 177 LEU A N 1
ATOM 1394 C CA . LEU A 1 177 ? 12.007 2.446 -29.550 1.00 85.94 177 LEU A CA 1
ATOM 1395 C C . LEU A 1 177 ? 12.421 1.069 -29.022 1.00 85.94 177 LEU A C 1
ATOM 1397 O O . LEU A 1 177 ? 11.740 0.519 -28.156 1.00 85.94 177 LEU A O 1
ATOM 1401 N N . GLU A 1 178 ? 13.542 0.529 -29.505 1.00 89.81 178 GLU A N 1
ATOM 1402 C CA . GLU A 1 178 ? 14.074 -0.758 -29.047 1.00 89.81 178 GLU A CA 1
ATOM 1403 C C . GLU A 1 178 ? 14.493 -0.703 -27.569 1.00 89.81 178 GLU A C 1
ATOM 1405 O O . GLU A 1 178 ? 14.097 -1.566 -26.782 1.00 89.81 178 GLU A O 1
ATOM 1410 N N . GLN A 1 179 ? 15.203 0.353 -27.159 1.00 89.44 179 GLN A N 1
ATOM 1411 C CA . GLN A 1 179 ? 15.596 0.564 -25.760 1.00 89.44 179 GLN A CA 1
ATOM 1412 C C . GLN A 1 179 ? 14.381 0.718 -24.835 1.00 89.44 179 GLN A C 1
ATOM 1414 O O . GLN A 1 179 ? 14.320 0.091 -23.777 1.00 89.44 179 GLN A O 1
ATOM 1419 N N . ALA A 1 180 ? 13.374 1.492 -25.246 1.00 90.31 180 ALA A N 1
ATOM 1420 C CA . ALA A 1 180 ? 12.140 1.651 -24.482 1.00 90.31 180 ALA A CA 1
ATOM 1421 C C . ALA A 1 180 ? 11.358 0.334 -24.349 1.00 90.31 180 ALA A C 1
ATOM 1423 O O . ALA A 1 180 ? 10.793 0.057 -23.288 1.00 90.31 180 ALA A O 1
ATOM 1424 N N . ALA A 1 181 ? 11.323 -0.488 -25.402 1.00 91.81 181 ALA A N 1
ATOM 1425 C CA . ALA A 1 181 ? 10.686 -1.802 -25.363 1.00 91.81 181 ALA A CA 1
ATOM 1426 C C . ALA A 1 181 ? 11.415 -2.756 -24.403 1.00 91.81 181 ALA A C 1
ATOM 1428 O O . ALA A 1 181 ? 10.763 -3.407 -23.585 1.00 91.81 181 ALA A O 1
ATOM 1429 N N . ALA A 1 182 ? 12.751 -2.785 -24.442 1.00 94.75 182 ALA A N 1
ATOM 1430 C CA . ALA A 1 182 ? 13.562 -3.565 -23.508 1.00 94.75 182 ALA A CA 1
ATOM 1431 C C . ALA A 1 182 ? 13.341 -3.117 -22.052 1.00 94.75 182 ALA A C 1
ATOM 1433 O O . ALA A 1 182 ? 13.096 -3.947 -21.179 1.00 94.75 182 ALA A O 1
ATOM 1434 N N . ALA A 1 183 ? 13.324 -1.804 -21.801 1.00 95.06 183 ALA A N 1
ATOM 1435 C CA . ALA A 1 183 ? 13.071 -1.244 -20.477 1.00 95.06 183 ALA A CA 1
ATOM 1436 C C . ALA A 1 183 ? 11.679 -1.608 -19.930 1.00 95.06 183 ALA A C 1
ATOM 1438 O O . ALA A 1 183 ? 11.538 -1.962 -18.754 1.00 95.06 183 ALA A O 1
ATOM 1439 N N . LYS A 1 184 ? 10.644 -1.563 -20.783 1.00 94.44 184 LYS A N 1
ATOM 1440 C CA . LYS A 1 184 ? 9.288 -2.007 -20.424 1.00 94.44 184 LYS A CA 1
ATOM 1441 C C . LYS A 1 184 ? 9.248 -3.499 -20.095 1.00 94.44 184 LYS A C 1
ATOM 1443 O O . LYS A 1 184 ? 8.589 -3.870 -19.127 1.00 94.44 184 LYS A O 1
ATOM 1448 N N . GLU A 1 185 ? 9.962 -4.343 -20.840 1.00 96.25 185 GLU A N 1
ATOM 1449 C CA . GLU A 1 185 ? 10.006 -5.786 -20.571 1.00 96.25 185 GLU A CA 1
ATOM 1450 C C . GLU A 1 185 ? 10.723 -6.108 -19.250 1.00 96.25 185 GLU A C 1
ATOM 1452 O O . GLU A 1 185 ? 10.201 -6.885 -18.449 1.00 96.25 185 GLU A O 1
ATOM 1457 N N . SER A 1 186 ? 11.847 -5.448 -18.950 1.00 96.69 186 SER A N 1
ATOM 1458 C CA . SER A 1 186 ? 12.516 -5.559 -17.644 1.00 96.69 186 SER A CA 1
ATOM 1459 C C . SER A 1 186 ? 11.583 -5.181 -16.490 1.00 96.69 186 SER A C 1
ATOM 1461 O O . SER A 1 186 ? 11.433 -5.927 -15.517 1.00 96.69 186 SER A O 1
ATOM 1463 N N . LEU A 1 187 ? 10.888 -4.042 -16.605 1.00 97.00 187 LEU A N 1
ATOM 1464 C CA . LEU A 1 187 ? 9.936 -3.595 -15.584 1.00 97.00 187 LEU A CA 1
ATOM 1465 C C . LEU A 1 187 ? 8.751 -4.558 -15.432 1.00 97.00 187 LEU A C 1
ATOM 1467 O O . LEU A 1 187 ? 8.285 -4.807 -14.314 1.00 97.00 187 LEU A O 1
ATOM 1471 N N . ARG A 1 188 ? 8.272 -5.121 -16.542 1.00 97.31 188 ARG A N 1
ATOM 1472 C CA . ARG A 1 188 ? 7.206 -6.125 -16.567 1.00 97.31 188 ARG A CA 1
ATOM 1473 C C . ARG A 1 188 ? 7.626 -7.396 -15.828 1.00 97.31 188 ARG A C 1
ATOM 1475 O O . ARG A 1 188 ? 6.853 -7.886 -15.007 1.00 97.31 188 ARG A O 1
ATOM 1482 N N . GLY A 1 189 ? 8.857 -7.870 -16.027 1.00 97.88 189 GLY A N 1
ATOM 1483 C CA . GLY A 1 189 ? 9.422 -9.013 -15.302 1.00 97.88 189 GLY A CA 1
ATOM 1484 C C . GLY A 1 189 ? 9.410 -8.822 -13.781 1.00 97.88 189 GLY A C 1
ATOM 1485 O O . GLY A 1 189 ? 8.903 -9.674 -13.047 1.00 97.88 189 GLY A O 1
ATOM 1486 N N . ALA A 1 190 ? 9.875 -7.667 -13.294 1.00 98.00 190 ALA A N 1
ATOM 1487 C CA . ALA A 1 190 ? 9.825 -7.350 -11.863 1.00 98.00 190 ALA A CA 1
ATOM 1488 C C . ALA A 1 190 ? 8.386 -7.187 -11.341 1.00 98.00 190 ALA A C 1
ATOM 1490 O O . ALA A 1 190 ? 8.069 -7.619 -10.228 1.00 98.00 190 ALA A O 1
ATOM 1491 N N . THR A 1 191 ? 7.503 -6.599 -12.153 1.00 98.06 191 THR A N 1
ATOM 1492 C CA . THR A 1 191 ? 6.079 -6.441 -11.827 1.00 98.06 191 THR A CA 1
ATOM 1493 C C . THR A 1 191 ? 5.409 -7.796 -11.632 1.00 98.06 191 THR A C 1
ATOM 1495 O O . THR A 1 191 ? 4.678 -7.972 -10.657 1.00 98.06 191 THR A O 1
ATOM 1498 N N . MET A 1 192 ? 5.686 -8.769 -12.505 1.00 98.38 192 MET A N 1
ATOM 1499 C CA . MET A 1 192 ? 5.137 -10.123 -12.402 1.00 98.38 192 MET A CA 1
ATOM 1500 C C . MET A 1 192 ? 5.490 -10.785 -11.065 1.00 98.38 192 MET A C 1
ATOM 1502 O O . MET A 1 192 ? 4.599 -11.306 -10.403 1.00 98.38 192 MET A O 1
ATOM 1506 N N . GLU A 1 193 ? 6.735 -10.685 -10.592 1.00 98.44 193 GLU A N 1
ATOM 1507 C CA . GLU A 1 193 ? 7.125 -11.281 -9.301 1.00 98.44 193 GLU A CA 1
ATOM 1508 C C . GLU A 1 193 ? 6.436 -10.629 -8.092 1.00 98.44 193 GLU A C 1
ATOM 1510 O O . GLU A 1 193 ? 6.075 -11.306 -7.124 1.00 98.44 193 GLU A O 1
ATOM 1515 N N . MET A 1 194 ? 6.223 -9.312 -8.126 1.00 98.31 194 MET A N 1
ATOM 1516 C CA . MET A 1 194 ? 5.449 -8.626 -7.084 1.00 98.31 194 MET A CA 1
ATOM 1517 C C . MET A 1 194 ? 3.959 -8.993 -7.159 1.00 98.31 194 MET A C 1
ATOM 1519 O O . MET A 1 194 ? 3.312 -9.181 -6.127 1.00 98.31 194 MET A O 1
ATOM 1523 N N . VAL A 1 195 ? 3.416 -9.145 -8.369 1.00 98.38 195 VAL A N 1
ATOM 1524 C CA . VAL A 1 195 ? 2.041 -9.604 -8.608 1.00 98.38 195 VAL A CA 1
ATOM 1525 C C . VAL A 1 195 ? 1.832 -11.031 -8.109 1.00 98.38 195 VAL A C 1
ATOM 1527 O O . VAL A 1 195 ? 0.810 -11.300 -7.477 1.00 98.38 195 VAL A O 1
ATOM 1530 N N . GLU A 1 196 ? 2.784 -11.934 -8.329 1.00 98.38 196 GLU A N 1
ATOM 1531 C CA . GLU A 1 196 ? 2.751 -13.304 -7.808 1.00 98.38 196 GLU A CA 1
ATOM 1532 C C . GLU A 1 196 ? 2.701 -13.314 -6.278 1.00 98.38 196 GLU A C 1
ATOM 1534 O O . GLU A 1 196 ? 1.868 -14.008 -5.690 1.00 98.38 196 GLU A O 1
ATOM 1539 N N . MET A 1 197 ? 3.527 -12.490 -5.624 1.00 98.25 197 MET A N 1
ATOM 1540 C CA . MET A 1 197 ? 3.502 -12.337 -4.168 1.00 98.25 197 MET A CA 1
ATOM 1541 C C . MET A 1 197 ? 2.143 -11.830 -3.673 1.00 98.25 197 MET A C 1
ATOM 1543 O O . MET A 1 197 ? 1.565 -12.419 -2.759 1.00 98.25 197 MET A O 1
ATOM 1547 N N . ALA A 1 198 ? 1.610 -10.763 -4.272 1.00 98.38 198 ALA A N 1
ATOM 1548 C CA . ALA A 1 198 ? 0.302 -10.238 -3.891 1.00 98.38 198 ALA A CA 1
ATOM 1549 C C . ALA A 1 198 ? -0.805 -11.285 -4.105 1.00 98.38 198 ALA A C 1
ATOM 1551 O O . ALA A 1 198 ? -1.636 -11.502 -3.223 1.00 98.38 198 ALA A O 1
ATOM 1552 N N . SER A 1 199 ? -0.785 -11.977 -5.247 1.00 98.31 199 SER A N 1
ATOM 1553 C CA . SER A 1 199 ? -1.761 -13.014 -5.598 1.00 98.31 199 SER A CA 1
ATOM 1554 C C . SER A 1 199 ? -1.729 -14.179 -4.613 1.00 98.31 199 SER A C 1
ATOM 1556 O O . SER A 1 199 ? -2.788 -14.635 -4.188 1.00 98.31 199 SER A O 1
ATOM 1558 N N . PHE A 1 200 ? -0.541 -14.621 -4.189 1.00 98.25 200 PHE A N 1
ATOM 1559 C CA . PHE A 1 200 ? -0.385 -15.651 -3.160 1.00 98.25 200 PHE A CA 1
ATOM 1560 C C . PHE A 1 200 ? -1.127 -15.285 -1.866 1.00 98.25 200 PHE A C 1
ATOM 1562 O O . PHE A 1 200 ? -1.888 -16.096 -1.334 1.00 98.25 200 PHE A O 1
ATOM 1569 N N . HIS A 1 201 ? -0.969 -14.047 -1.395 1.00 98.44 201 HIS A N 1
ATOM 1570 C CA . HIS A 1 201 ? -1.666 -13.567 -0.205 1.00 98.44 201 HIS A CA 1
ATOM 1571 C C . HIS A 1 201 ? -3.186 -13.482 -0.411 1.00 98.44 201 HIS A C 1
ATOM 1573 O O . HIS A 1 201 ? -3.946 -13.993 0.412 1.00 98.44 201 HIS A O 1
ATOM 1579 N N . PHE A 1 202 ? -3.661 -12.938 -1.537 1.00 98.25 202 PHE A N 1
ATOM 1580 C CA . PHE A 1 202 ? -5.102 -12.908 -1.826 1.00 98.25 202 PHE A CA 1
ATOM 1581 C C . PHE A 1 202 ? -5.723 -14.304 -1.943 1.00 98.25 202 PHE A C 1
ATOM 1583 O O . PHE A 1 202 ? -6.853 -14.503 -1.494 1.00 98.25 202 PHE A O 1
ATOM 1590 N N . HIS A 1 203 ? -5.002 -15.278 -2.501 1.00 97.81 203 HIS A N 1
ATOM 1591 C CA . HIS A 1 203 ? -5.451 -16.668 -2.537 1.00 97.81 203 HIS A CA 1
ATOM 1592 C C . HIS A 1 203 ? -5.615 -17.236 -1.129 1.00 97.81 203 HIS A C 1
ATOM 1594 O O . HIS A 1 203 ? -6.686 -17.752 -0.807 1.00 97.81 203 HIS A O 1
ATOM 1600 N N . ARG A 1 204 ? -4.617 -17.056 -0.260 1.00 98.00 204 ARG A N 1
ATOM 1601 C CA . ARG A 1 204 ? -4.672 -17.530 1.129 1.00 98.00 204 ARG A CA 1
ATOM 1602 C C . ARG A 1 204 ? -5.784 -16.848 1.934 1.00 98.00 204 ARG A C 1
ATOM 1604 O O . ARG A 1 204 ? -6.489 -17.518 2.693 1.00 98.00 204 ARG A O 1
ATOM 1611 N N . ALA A 1 205 ? -6.013 -15.552 1.714 1.00 97.56 205 ALA A N 1
ATOM 1612 C CA . ALA A 1 205 ? -7.148 -14.831 2.288 1.00 97.56 205 ALA A CA 1
ATOM 1613 C C . ALA A 1 205 ? -8.487 -15.422 1.823 1.00 97.56 205 ALA A C 1
ATOM 1615 O O . ALA A 1 205 ? -9.368 -15.680 2.641 1.00 97.56 205 ALA A O 1
ATOM 1616 N N . ARG A 1 206 ? -8.636 -15.680 0.518 1.00 95.69 206 ARG A N 1
ATOM 1617 C CA . ARG A 1 206 ? -9.862 -16.230 -0.078 1.00 95.69 206 ARG A CA 1
ATOM 1618 C C . ARG A 1 206 ? -10.164 -17.649 0.404 1.00 95.69 206 ARG A C 1
ATOM 1620 O O . ARG A 1 206 ? -11.331 -17.967 0.626 1.00 95.69 206 ARG A O 1
ATOM 1627 N N . GLU A 1 207 ? -9.143 -18.483 0.587 1.00 96.19 207 GLU A N 1
ATOM 1628 C CA . GLU A 1 207 ? -9.283 -19.836 1.145 1.00 96.19 207 GLU A CA 1
ATOM 1629 C C . GLU A 1 207 ? -9.776 -19.810 2.597 1.00 96.19 207 GLU A C 1
ATOM 1631 O O . GLU A 1 207 ? -10.575 -20.654 3.003 1.00 96.19 207 GLU A O 1
ATOM 1636 N N . ASN A 1 208 ? -9.340 -18.817 3.377 1.00 95.75 208 ASN A N 1
ATOM 1637 C CA . ASN A 1 208 ? -9.648 -18.719 4.803 1.00 95.75 208 ASN A CA 1
ATOM 1638 C C . ASN A 1 208 ? -10.811 -17.767 5.134 1.00 95.75 208 ASN A C 1
ATOM 1640 O O . ASN A 1 208 ? -11.269 -17.759 6.274 1.00 95.75 208 ASN A O 1
ATOM 1644 N N . GLN A 1 209 ? -11.359 -17.020 4.168 1.00 93.56 209 GLN A N 1
ATOM 1645 C CA . GLN A 1 209 ? -12.402 -16.005 4.409 1.00 93.56 209 GLN A CA 1
ATOM 1646 C C . GLN A 1 209 ? -13.666 -16.555 5.090 1.00 93.56 209 GLN A C 1
ATOM 1648 O O . GLN A 1 209 ? -14.358 -15.835 5.804 1.00 93.56 209 GLN A O 1
ATOM 1653 N N . GLY A 1 210 ? -13.975 -17.842 4.888 1.00 93.94 210 GLY A N 1
ATOM 1654 C CA . GLY A 1 210 ? -15.127 -18.497 5.513 1.00 93.94 210 GLY A CA 1
ATOM 1655 C C . GLY A 1 210 ? -15.018 -18.597 7.036 1.00 93.94 210 GLY A C 1
ATOM 1656 O O . GLY A 1 210 ? -16.046 -18.713 7.702 1.00 93.94 210 GLY A O 1
ATOM 1657 N N . LYS A 1 211 ? -13.795 -18.514 7.574 1.00 94.94 211 LYS A N 1
ATOM 1658 C CA . LYS A 1 211 ? -13.508 -18.536 9.012 1.00 94.94 211 LYS A CA 1
ATOM 1659 C C . LYS A 1 211 ? -13.800 -17.200 9.698 1.00 94.94 211 LYS A C 1
ATOM 1661 O O . LYS A 1 211 ? -13.957 -17.176 10.911 1.00 94.94 211 LYS A O 1
ATOM 1666 N N . VAL A 1 212 ? -13.914 -16.117 8.928 1.00 96.25 212 VAL A N 1
ATOM 1667 C CA . VAL A 1 212 ? -14.187 -14.774 9.448 1.00 96.25 212 VAL A CA 1
ATOM 1668 C C . VAL A 1 212 ? -15.680 -14.662 9.803 1.00 96.25 212 VAL A C 1
ATOM 1670 O O . VAL A 1 212 ? -16.535 -14.944 8.940 1.00 96.25 212 VAL A O 1
ATOM 1673 N N . PRO A 1 213 ? -16.024 -14.227 11.033 1.00 95.50 213 PRO A N 1
ATOM 1674 C CA . PRO A 1 213 ? -17.401 -13.957 11.441 1.00 95.50 213 PRO A CA 1
ATOM 1675 C C . PRO A 1 213 ? -18.105 -12.993 10.483 1.00 95.50 213 PRO A C 1
ATOM 1677 O O . PRO A 1 213 ? -17.472 -12.139 9.861 1.00 95.50 213 PRO A O 1
ATOM 1680 N N . LYS A 1 214 ? -19.431 -13.112 10.345 1.00 93.06 214 LYS A N 1
ATOM 1681 C CA . LYS A 1 214 ? -20.202 -12.331 9.357 1.00 93.06 214 LYS A CA 1
ATOM 1682 C C . LYS A 1 214 ? -20.040 -10.825 9.561 1.00 93.06 214 LYS A C 1
ATOM 1684 O O . LYS A 1 214 ? -19.965 -10.084 8.585 1.00 93.06 214 LYS A O 1
ATOM 1689 N N . GLU A 1 215 ? -19.944 -10.412 10.815 1.00 93.31 215 GLU A N 1
ATOM 1690 C CA . GLU A 1 215 ? -19.764 -9.043 11.282 1.00 93.31 215 GLU A CA 1
ATOM 1691 C C . GLU A 1 215 ? -18.446 -8.442 10.761 1.00 93.31 215 GLU A C 1
ATOM 1693 O O . GLU A 1 215 ? -18.409 -7.275 10.378 1.00 93.31 215 GLU A O 1
ATOM 1698 N N . GLY A 1 216 ? -17.388 -9.258 10.657 1.00 94.19 216 GLY A N 1
ATOM 1699 C CA . GLY A 1 216 ? -16.051 -8.855 10.205 1.00 94.19 216 GLY A CA 1
ATOM 1700 C C . GLY A 1 216 ? -15.858 -8.823 8.689 1.00 94.19 216 GLY A C 1
ATOM 1701 O O . GLY A 1 216 ? -14.948 -8.159 8.196 1.00 94.19 216 GLY A O 1
ATOM 1702 N N . ARG A 1 217 ? -16.713 -9.498 7.910 1.00 92.44 217 ARG A N 1
ATOM 1703 C CA . ARG A 1 217 ? -16.527 -9.635 6.447 1.00 92.44 217 ARG A CA 1
ATOM 1704 C C . ARG A 1 217 ? -16.544 -8.298 5.710 1.00 92.44 217 ARG A C 1
ATOM 1706 O O . ARG A 1 217 ? -15.840 -8.130 4.720 1.00 92.44 217 ARG A O 1
ATOM 1713 N N . MET A 1 218 ? -17.310 -7.336 6.219 1.00 91.69 218 MET A N 1
ATOM 1714 C CA . MET A 1 218 ? -17.365 -5.968 5.698 1.00 91.69 218 MET A CA 1
ATOM 1715 C C . MET A 1 218 ? -16.009 -5.262 5.745 1.00 91.69 218 MET A C 1
ATOM 1717 O O . MET A 1 218 ? -15.673 -4.504 4.836 1.00 91.69 218 MET A O 1
ATOM 1721 N N . CYS A 1 219 ? -15.208 -5.549 6.769 1.00 94.75 219 CYS A N 1
ATOM 1722 C CA . CYS A 1 219 ? -13.880 -4.973 6.944 1.00 94.75 219 CYS A CA 1
ATOM 1723 C C . CYS A 1 219 ? -12.888 -5.490 5.889 1.00 94.75 219 CYS A C 1
ATOM 1725 O O . CYS A 1 219 ? -11.862 -4.860 5.659 1.00 94.75 219 CYS A O 1
ATOM 1727 N N . LEU A 1 220 ? -13.214 -6.593 5.203 1.00 94.62 220 LEU A N 1
ATOM 1728 C CA . LEU A 1 220 ? -12.376 -7.224 4.179 1.00 94.62 220 LEU A CA 1
ATOM 1729 C C . LEU A 1 220 ? -12.667 -6.724 2.756 1.00 94.62 220 LEU A C 1
ATOM 1731 O O . LEU A 1 220 ? -11.959 -7.094 1.822 1.00 94.62 220 LEU A O 1
ATOM 1735 N N . LEU A 1 221 ? -13.660 -5.844 2.570 1.00 93.31 221 LEU A N 1
ATOM 1736 C CA . LEU A 1 221 ? -13.986 -5.248 1.267 1.00 93.31 221 LEU A CA 1
ATOM 1737 C C . LEU A 1 221 ? -12.799 -4.605 0.525 1.00 93.31 221 LEU A C 1
ATOM 1739 O O . LEU A 1 221 ? -12.794 -4.684 -0.707 1.00 93.31 221 LEU A O 1
ATOM 1743 N N . PRO A 1 222 ? -11.773 -4.027 1.188 1.00 94.88 222 PRO A N 1
ATOM 1744 C CA . PRO A 1 222 ? -10.576 -3.558 0.493 1.00 94.88 222 PRO A CA 1
ATOM 1745 C C . PRO A 1 222 ? -9.900 -4.625 -0.383 1.00 94.88 222 PRO A C 1
ATOM 1747 O O . PRO A 1 222 ? -9.288 -4.273 -1.392 1.00 94.88 222 PRO A O 1
ATOM 1750 N N . ALA A 1 223 ? -10.062 -5.919 -0.073 1.00 96.25 223 ALA A N 1
ATOM 1751 C CA . ALA A 1 223 ? -9.539 -7.009 -0.894 1.00 96.25 223 ALA A CA 1
ATOM 1752 C C . ALA A 1 223 ? -10.074 -6.984 -2.332 1.00 96.25 223 ALA A C 1
ATOM 1754 O O . ALA A 1 223 ? -9.335 -7.261 -3.275 1.00 96.25 223 ALA A O 1
ATOM 1755 N N . VAL A 1 224 ? -11.334 -6.579 -2.515 1.00 94.69 224 VAL A N 1
ATOM 1756 C CA . VAL A 1 224 ? -11.988 -6.478 -3.828 1.00 94.69 224 VAL A CA 1
ATOM 1757 C C . VAL A 1 224 ? -11.261 -5.477 -4.728 1.00 94.69 224 VAL A C 1
ATOM 1759 O O . VAL A 1 224 ? -11.077 -5.727 -5.919 1.00 94.69 224 VAL A O 1
ATOM 1762 N N . CYS A 1 225 ? -10.797 -4.358 -4.165 1.00 92.19 225 CYS A N 1
ATOM 1763 C CA . CYS A 1 225 ? -10.023 -3.361 -4.903 1.00 92.19 225 CYS A CA 1
ATOM 1764 C C . CYS A 1 225 ? -8.671 -3.924 -5.359 1.00 92.19 225 CYS A C 1
ATOM 1766 O O . CYS A 1 225 ? -8.267 -3.695 -6.499 1.00 92.19 225 CYS A O 1
ATOM 1768 N N . GLY A 1 226 ? -7.995 -4.682 -4.489 1.00 94.94 226 GLY A N 1
ATOM 1769 C CA . GLY A 1 226 ? -6.730 -5.344 -4.814 1.00 94.94 226 GLY A CA 1
ATOM 1770 C C . GLY A 1 226 ? -6.887 -6.384 -5.923 1.00 94.94 226 GLY A C 1
ATOM 1771 O O . GLY A 1 226 ? -6.180 -6.329 -6.927 1.00 94.94 226 GLY A O 1
ATOM 1772 N N . LEU A 1 227 ? -7.881 -7.264 -5.796 1.00 95.19 227 LEU A N 1
ATOM 1773 C CA . LEU A 1 227 ? -8.223 -8.263 -6.812 1.00 95.19 227 LEU A CA 1
ATOM 1774 C C . LEU A 1 227 ? -8.554 -7.624 -8.161 1.00 95.19 227 LEU A C 1
ATOM 1776 O O . LEU A 1 227 ? -8.042 -8.048 -9.193 1.00 95.19 227 LEU A O 1
ATOM 1780 N N . LYS A 1 228 ? -9.345 -6.545 -8.162 1.00 93.19 228 LYS A N 1
ATOM 1781 C CA . LYS A 1 228 ? -9.669 -5.839 -9.403 1.00 93.19 228 LYS A CA 1
ATOM 1782 C C . LYS A 1 228 ? -8.433 -5.227 -10.064 1.00 93.19 228 LYS A C 1
ATOM 1784 O O . LYS A 1 228 ? -8.360 -5.166 -11.295 1.00 93.19 228 LYS A O 1
ATOM 1789 N N . TYR A 1 229 ? -7.479 -4.747 -9.270 1.00 94.06 229 TYR A N 1
ATOM 1790 C CA . TYR A 1 229 ? -6.225 -4.217 -9.791 1.00 94.06 229 TYR A CA 1
ATOM 1791 C C . TYR A 1 229 ? -5.329 -5.326 -10.361 1.00 94.06 229 TYR A C 1
ATOM 1793 O O . TYR A 1 229 ? -4.770 -5.132 -11.435 1.00 94.06 229 TYR A O 1
ATOM 1801 N N . LEU A 1 230 ? -5.276 -6.505 -9.728 1.00 96.06 230 LEU A N 1
ATOM 1802 C CA . LEU A 1 230 ? -4.601 -7.690 -10.278 1.00 96.06 230 LEU A CA 1
ATOM 1803 C C . LEU A 1 230 ? -5.176 -8.099 -11.638 1.00 96.06 230 LEU A C 1
ATOM 1805 O O . LEU A 1 230 ? -4.415 -8.264 -12.591 1.00 96.06 230 LEU A O 1
ATOM 1809 N N . ASP A 1 231 ? -6.505 -8.180 -11.755 1.00 94.19 231 ASP A N 1
ATOM 1810 C CA . ASP A 1 231 ? -7.172 -8.461 -13.034 1.00 94.19 231 ASP A CA 1
ATOM 1811 C C . ASP A 1 231 ? -6.785 -7.419 -14.094 1.00 94.19 231 ASP A C 1
ATOM 1813 O O . ASP A 1 231 ? -6.499 -7.754 -15.240 1.00 94.19 231 ASP A O 1
ATOM 1817 N N . SER A 1 232 ? -6.734 -6.144 -13.696 1.00 92.69 232 SER A N 1
ATOM 1818 C CA . SER A 1 232 ? -6.388 -5.037 -14.592 1.00 92.69 232 SER A CA 1
ATOM 1819 C C . SER A 1 232 ? -4.924 -5.079 -15.039 1.00 92.69 232 SER A C 1
ATOM 1821 O O . SER A 1 232 ? -4.646 -4.749 -16.187 1.00 92.69 232 SER A O 1
ATOM 1823 N N . LEU A 1 233 ? -3.999 -5.485 -14.164 1.00 94.62 233 LEU A N 1
ATOM 1824 C CA . LEU A 1 233 ? -2.597 -5.716 -14.518 1.00 94.62 233 LEU A CA 1
ATOM 1825 C C . LEU A 1 233 ? -2.476 -6.880 -15.501 1.00 94.62 233 LEU A C 1
ATOM 1827 O O . LEU A 1 233 ? -1.794 -6.739 -16.508 1.00 94.62 233 LEU A O 1
ATOM 1831 N N . ASN A 1 234 ? -3.179 -7.988 -15.261 1.00 95.31 234 ASN A N 1
ATOM 1832 C CA . ASN A 1 234 ? -3.191 -9.134 -16.169 1.00 95.31 234 ASN A CA 1
ATOM 1833 C C . ASN A 1 234 ? -3.747 -8.765 -17.561 1.00 95.31 234 ASN A C 1
ATOM 1835 O O . ASN A 1 234 ? -3.153 -9.118 -18.576 1.00 95.31 234 ASN A O 1
ATOM 1839 N N . GLU A 1 235 ? -4.838 -7.992 -17.623 1.00 93.06 235 GLU A N 1
ATOM 1840 C CA . GLU A 1 235 ? -5.391 -7.447 -18.879 1.00 93.06 235 GLU A CA 1
ATOM 1841 C C . GLU A 1 235 ? -4.384 -6.561 -19.634 1.00 93.06 235 GLU A C 1
ATOM 1843 O O . GLU A 1 235 ? -4.368 -6.560 -20.862 1.00 93.06 235 GLU A O 1
ATOM 1848 N N . CYS A 1 236 ? -3.542 -5.820 -18.907 1.00 92.69 236 CYS A N 1
ATOM 1849 C CA . CYS A 1 236 ? -2.482 -4.975 -19.461 1.00 92.69 236 CYS A CA 1
ATOM 1850 C C . CYS A 1 236 ? -1.149 -5.726 -19.627 1.00 92.69 236 CYS A C 1
ATOM 1852 O O . CYS A 1 236 ? -0.100 -5.094 -19.730 1.00 92.69 236 CYS A O 1
ATOM 1854 N N . ASN A 1 237 ? -1.162 -7.064 -19.611 1.00 95.38 237 ASN A N 1
ATOM 1855 C CA . ASN A 1 237 ? 0.033 -7.893 -19.735 1.00 95.38 237 ASN A CA 1
ATOM 1856 C C . ASN A 1 237 ? 1.136 -7.529 -18.717 1.00 95.38 237 ASN A C 1
ATOM 1858 O O . ASN A 1 237 ? 2.317 -7.573 -19.033 1.00 95.38 237 ASN A O 1
ATOM 1862 N N . TYR A 1 238 ? 0.757 -7.142 -17.501 1.00 96.75 238 TYR A N 1
ATOM 1863 C CA . TYR A 1 238 ? 1.640 -6.693 -16.418 1.00 96.75 238 TYR A CA 1
ATOM 1864 C C . TYR A 1 238 ? 2.476 -5.439 -16.723 1.00 96.75 238 TYR A C 1
ATOM 1866 O O . TYR A 1 238 ? 3.428 -5.152 -16.000 1.00 96.75 238 TYR A O 1
ATOM 1874 N N . ASP A 1 239 ? 2.107 -4.654 -17.737 1.00 95.12 239 ASP A N 1
ATOM 1875 C CA . ASP A 1 239 ? 2.632 -3.300 -17.904 1.00 95.12 239 ASP A CA 1
ATOM 1876 C C . ASP A 1 239 ? 2.015 -2.382 -16.838 1.00 95.12 239 ASP A C 1
ATOM 1878 O O . ASP A 1 239 ? 0.880 -1.915 -16.956 1.00 95.12 239 ASP A O 1
ATOM 1882 N N . VAL A 1 240 ? 2.768 -2.137 -15.764 1.00 94.94 240 VAL A N 1
ATOM 1883 C CA . VAL A 1 240 ? 2.346 -1.287 -14.639 1.00 94.94 240 VAL A CA 1
ATOM 1884 C C . VAL A 1 240 ? 2.215 0.193 -15.023 1.00 94.94 240 VAL A C 1
ATOM 1886 O O . VAL A 1 240 ? 1.542 0.955 -14.328 1.00 94.94 240 VAL A O 1
ATOM 1889 N N . LEU A 1 241 ? 2.823 0.602 -16.139 1.00 93.88 241 LEU A N 1
ATOM 1890 C CA . LEU A 1 241 ? 2.784 1.965 -16.668 1.00 93.88 241 LEU A CA 1
ATOM 1891 C C . LEU A 1 241 ? 1.726 2.139 -17.762 1.00 93.88 241 LEU A C 1
ATOM 1893 O O . LEU A 1 241 ? 1.586 3.230 -18.313 1.00 93.88 241 LEU A O 1
ATOM 1897 N N . HIS A 1 242 ? 0.954 1.091 -18.059 1.00 91.44 242 HIS A N 1
ATOM 1898 C CA . HIS A 1 242 ? -0.059 1.125 -19.102 1.00 91.44 242 HIS A CA 1
ATOM 1899 C C . HIS A 1 242 ? -1.026 2.313 -18.897 1.00 91.44 242 HIS A C 1
ATOM 1901 O O . HIS A 1 242 ? -1.558 2.466 -17.788 1.00 91.44 242 HIS A O 1
ATOM 1907 N N . PRO A 1 243 ? -1.352 3.112 -19.937 1.00 85.75 243 PRO A N 1
ATOM 1908 C CA . PRO A 1 243 ? -2.133 4.354 -19.807 1.00 85.75 243 PRO A CA 1
ATOM 1909 C C . PRO A 1 243 ? -3.454 4.206 -19.039 1.00 85.75 243 PRO A C 1
ATOM 1911 O O . PRO A 1 243 ? -3.857 5.082 -18.274 1.00 85.75 243 PRO A O 1
ATOM 1914 N N . VAL A 1 244 ? -4.110 3.054 -19.194 1.00 83.38 244 VAL A N 1
ATOM 1915 C CA . VAL A 1 244 ? -5.373 2.716 -18.514 1.00 83.38 244 VAL A CA 1
ATOM 1916 C C . VAL A 1 244 ? -5.209 2.561 -16.990 1.00 83.38 244 VAL A C 1
ATOM 1918 O O . VAL A 1 244 ? -6.168 2.760 -16.247 1.00 83.38 244 VAL A O 1
ATOM 1921 N N . LEU A 1 245 ? -4.026 2.182 -16.501 1.00 87.38 245 LEU A N 1
ATOM 1922 C CA . LEU A 1 245 ? -3.746 2.035 -15.068 1.00 87.38 245 LEU A CA 1
ATOM 1923 C C . LEU A 1 245 ? -3.306 3.354 -14.429 1.00 87.38 245 LEU A C 1
ATOM 1925 O O . LEU A 1 245 ? -3.682 3.629 -13.290 1.00 87.38 245 LEU A O 1
ATOM 1929 N N . VAL A 1 246 ? -2.543 4.168 -15.161 1.00 84.56 246 VAL A N 1
ATOM 1930 C CA . VAL A 1 246 ? -1.975 5.433 -14.661 1.00 84.56 246 VAL A CA 1
ATOM 1931 C C . VAL A 1 246 ? -2.895 6.643 -14.862 1.00 84.56 246 VAL A C 1
ATOM 1933 O O . VAL A 1 246 ? -2.623 7.710 -14.321 1.00 84.56 246 VAL A O 1
ATOM 1936 N N . GLY A 1 247 ? -4.006 6.480 -15.590 1.00 69.62 247 GLY A N 1
ATOM 1937 C CA . GLY A 1 247 ? -4.988 7.543 -15.833 1.00 69.62 247 GLY A CA 1
ATOM 1938 C C . GLY A 1 247 ? -4.576 8.535 -16.926 1.00 69.62 247 GLY A C 1
ATOM 1939 O O . GLY A 1 247 ? -5.060 9.660 -16.926 1.00 69.62 247 GLY A O 1
ATOM 1940 N N . GLY A 1 248 ? -3.685 8.128 -17.837 1.00 56.78 248 GLY A N 1
ATOM 1941 C CA . GLY A 1 248 ? -3.082 8.987 -18.867 1.00 56.78 248 GLY A CA 1
ATOM 1942 C C . GLY A 1 248 ? -3.776 8.972 -20.234 1.00 56.78 248 GLY A C 1
ATOM 1943 O O . GLY A 1 248 ? -3.183 9.410 -21.211 1.00 56.78 248 GLY A O 1
ATOM 1944 N N . GLY A 1 249 ? -4.991 8.428 -20.345 1.00 57.09 249 GLY A N 1
ATOM 1945 C CA . GLY A 1 249 ? -5.713 8.353 -21.618 1.00 57.09 249 GLY A CA 1
ATOM 1946 C C . GLY A 1 249 ? -6.861 9.357 -21.700 1.00 57.09 249 GLY A C 1
ATOM 1947 O O . GLY A 1 249 ? -7.938 9.070 -21.183 1.00 57.09 249 GLY A O 1
ATOM 1948 N N . ASP A 1 250 ? -6.663 10.473 -22.404 1.00 57.06 250 ASP A N 1
ATOM 1949 C CA . ASP A 1 250 ? -7.745 11.407 -22.781 1.00 57.06 250 ASP A CA 1
ATOM 1950 C C . ASP A 1 250 ? -8.625 10.869 -23.928 1.00 57.06 250 ASP A C 1
ATOM 1952 O O . ASP A 1 250 ? -9.636 11.472 -24.294 1.00 57.06 250 ASP A O 1
ATOM 1956 N N . ASP A 1 251 ? -8.272 9.714 -24.498 1.00 66.12 251 ASP A N 1
ATOM 1957 C CA . ASP A 1 251 ? -9.053 9.095 -25.562 1.00 66.12 251 ASP A CA 1
ATOM 1958 C C . ASP A 1 251 ? -10.373 8.504 -25.027 1.00 66.12 251 ASP A C 1
ATOM 1960 O O . ASP A 1 251 ? -10.447 7.889 -23.956 1.00 66.12 251 ASP A O 1
ATOM 1964 N N . ALA A 1 252 ? -11.441 8.644 -25.812 1.00 70.12 252 ALA A N 1
ATOM 1965 C CA . ALA A 1 252 ? -12.785 8.175 -25.493 1.00 70.12 252 ALA A CA 1
ATOM 1966 C C . ALA A 1 252 ? -12.818 6.674 -25.147 1.00 70.12 252 ALA A C 1
ATOM 1968 O O . ALA A 1 252 ? -13.624 6.243 -24.313 1.00 70.12 252 ALA A O 1
ATOM 1969 N N . ALA A 1 253 ? -11.922 5.882 -25.744 1.00 67.81 253 ALA A N 1
ATOM 1970 C CA . ALA A 1 253 ? -11.752 4.465 -25.440 1.00 67.81 253 ALA A CA 1
ATOM 1971 C C . ALA A 1 253 ? -11.257 4.219 -24.002 1.00 67.81 253 ALA A C 1
ATOM 1973 O O . ALA A 1 253 ? -11.793 3.349 -23.307 1.00 67.81 253 ALA A O 1
ATOM 1974 N N . ALA A 1 254 ? -10.291 5.009 -23.523 1.00 66.94 254 ALA A N 1
ATOM 1975 C CA . ALA A 1 254 ? -9.762 4.908 -22.164 1.00 66.94 254 ALA A CA 1
ATOM 1976 C C . ALA A 1 254 ? -10.826 5.296 -21.125 1.00 66.94 254 ALA A C 1
ATOM 1978 O O . ALA A 1 254 ? -11.047 4.562 -20.157 1.00 66.94 254 ALA A O 1
ATOM 1979 N N . VAL A 1 255 ? -11.579 6.369 -21.384 1.00 71.44 255 VAL A N 1
ATOM 1980 C CA . VAL A 1 255 ? -12.698 6.808 -20.530 1.00 71.44 255 VAL A CA 1
ATOM 1981 C C . VAL A 1 255 ? -13.808 5.750 -20.462 1.00 71.44 255 VAL A C 1
ATOM 1983 O O . VAL A 1 255 ? -14.356 5.469 -19.390 1.00 71.44 255 VAL A O 1
ATOM 1986 N N . ALA A 1 256 ? -14.157 5.128 -21.592 1.00 74.56 256 ALA A N 1
ATOM 1987 C CA . ALA A 1 256 ? -15.155 4.060 -21.634 1.00 74.56 256 ALA A CA 1
ATOM 1988 C C . ALA A 1 256 ? -14.700 2.814 -20.853 1.00 74.56 256 ALA A C 1
ATOM 1990 O O . ALA A 1 256 ? -15.489 2.225 -20.101 1.00 74.56 256 ALA A O 1
ATOM 1991 N N . LEU A 1 257 ? -13.426 2.438 -20.983 1.00 73.06 257 LEU A N 1
ATOM 1992 C CA . LEU A 1 257 ? -12.826 1.329 -20.247 1.00 73.06 257 LEU A CA 1
ATOM 1993 C C . LEU A 1 257 ? -12.803 1.602 -18.737 1.00 73.06 257 LEU A C 1
ATOM 1995 O O . LEU A 1 257 ? -13.182 0.729 -17.951 1.00 73.06 257 LEU A O 1
ATOM 1999 N N . GLU A 1 258 ? -12.459 2.822 -18.321 1.00 72.50 258 GLU A N 1
ATOM 2000 C CA . GLU A 1 258 ? -12.489 3.235 -16.917 1.00 72.50 258 GLU A CA 1
ATOM 2001 C C . GLU A 1 258 ? -13.911 3.164 -16.336 1.00 72.50 258 GLU A C 1
ATOM 2003 O O . GLU A 1 258 ? -14.119 2.596 -15.259 1.00 72.50 258 GLU A O 1
ATOM 2008 N N . ARG A 1 259 ? -14.924 3.655 -17.066 1.00 77.94 259 ARG A N 1
ATOM 2009 C CA . ARG A 1 259 ? -16.338 3.532 -16.659 1.00 77.94 259 ARG A CA 1
ATOM 2010 C C . ARG A 1 259 ? -16.752 2.073 -16.489 1.00 77.94 259 ARG A C 1
ATOM 2012 O O . ARG A 1 259 ? -17.376 1.730 -15.484 1.00 77.94 259 ARG A O 1
ATOM 2019 N N . ARG A 1 260 ? -16.380 1.200 -17.431 1.00 80.56 260 ARG A N 1
ATOM 2020 C CA . ARG A 1 260 ? -16.666 -0.241 -17.348 1.00 80.56 260 ARG A CA 1
ATOM 2021 C C . ARG A 1 260 ? -15.982 -0.880 -16.138 1.00 80.56 260 ARG A C 1
ATOM 2023 O O . ARG A 1 260 ? -16.609 -1.680 -15.444 1.00 80.56 260 ARG A O 1
ATOM 2030 N N . ARG A 1 261 ? -14.733 -0.508 -15.845 1.00 78.50 261 ARG A N 1
ATOM 2031 C CA . ARG A 1 261 ? -13.990 -0.983 -14.665 1.00 78.50 261 ARG A CA 1
ATOM 2032 C C . ARG A 1 261 ? -14.636 -0.516 -13.360 1.00 78.50 261 ARG A C 1
ATOM 2034 O O . ARG A 1 261 ? -14.814 -1.346 -12.472 1.00 78.50 261 ARG A O 1
ATOM 2041 N N . LYS A 1 262 ? -15.066 0.748 -13.267 1.00 81.31 262 LYS A N 1
ATOM 2042 C CA . LYS A 1 262 ? -15.809 1.283 -12.108 1.00 81.31 262 LYS A CA 1
ATOM 2043 C C . LYS A 1 262 ? -17.129 0.544 -11.885 1.00 81.31 262 LYS A C 1
ATOM 2045 O O . LYS A 1 262 ? -17.401 0.121 -10.766 1.00 81.31 262 LYS A O 1
ATOM 2050 N N . LEU A 1 263 ? -17.913 0.321 -12.943 1.00 84.69 263 LEU A N 1
ATOM 2051 C CA . LEU A 1 263 ? -19.158 -0.455 -12.869 1.00 84.69 263 LEU A CA 1
ATOM 2052 C C . LEU A 1 263 ? -18.905 -1.902 -12.426 1.00 84.69 263 LEU A C 1
ATOM 2054 O O . LEU A 1 263 ? -19.595 -2.410 -11.544 1.00 84.69 263 LEU A O 1
ATOM 2058 N N . SER A 1 264 ? -17.888 -2.551 -12.995 1.00 85.25 264 SER A N 1
ATOM 2059 C CA . SER A 1 264 ? -17.467 -3.901 -12.606 1.00 85.25 264 SER A CA 1
ATOM 2060 C C . SER A 1 264 ? -17.052 -3.965 -11.133 1.00 85.25 264 SER A C 1
ATOM 2062 O O . SER A 1 264 ? -17.487 -4.875 -10.429 1.00 85.25 264 SER A O 1
ATOM 2064 N N . LEU A 1 265 ? -16.284 -2.984 -10.645 1.00 86.69 265 LEU A N 1
ATOM 2065 C CA . LEU A 1 265 ? -15.896 -2.885 -9.238 1.00 86.69 265 LEU A CA 1
ATOM 2066 C C . LEU A 1 265 ? -17.119 -2.698 -8.332 1.00 86.69 265 LEU A C 1
ATOM 2068 O O . LEU A 1 265 ? -17.236 -3.391 -7.329 1.00 86.69 265 LEU A O 1
ATOM 2072 N N . MET A 1 266 ? -18.061 -1.822 -8.697 1.00 87.75 266 MET A N 1
ATOM 2073 C CA . MET A 1 266 ? -19.305 -1.627 -7.940 1.00 87.75 266 MET A CA 1
ATOM 2074 C C . MET A 1 266 ? -20.134 -2.912 -7.856 1.00 87.75 266 MET A C 1
ATOM 2076 O O . MET A 1 266 ? -20.605 -3.259 -6.774 1.00 87.75 266 MET A O 1
ATOM 2080 N N . MET A 1 267 ? -20.271 -3.658 -8.958 1.00 88.19 267 MET A N 1
ATOM 2081 C CA . MET A 1 267 ? -20.956 -4.956 -8.936 1.00 88.19 267 MET A CA 1
ATOM 2082 C C . MET A 1 267 ? -20.213 -5.982 -8.076 1.00 88.19 267 MET A C 1
ATOM 2084 O O . MET A 1 267 ? -20.848 -6.733 -7.339 1.00 88.19 267 MET A O 1
ATOM 2088 N N . MET A 1 268 ? -18.879 -6.013 -8.138 1.00 86.69 268 MET A N 1
ATOM 2089 C CA . MET A 1 268 ? -18.067 -6.940 -7.349 1.00 86.69 268 MET A CA 1
ATOM 2090 C C . MET A 1 268 ? -18.144 -6.619 -5.853 1.00 86.69 268 MET A C 1
ATOM 2092 O O . MET A 1 268 ? -18.335 -7.529 -5.048 1.00 86.69 268 MET A O 1
ATOM 2096 N N . MET A 1 269 ? -18.093 -5.336 -5.481 1.00 87.25 269 MET A N 1
ATOM 2097 C CA . MET A 1 269 ? -18.322 -4.882 -4.107 1.00 87.25 269 MET A CA 1
ATOM 2098 C C . MET A 1 269 ? -19.740 -5.216 -3.647 1.00 87.25 269 MET A C 1
ATOM 2100 O O . MET A 1 269 ? -19.895 -5.770 -2.568 1.00 87.25 269 MET A O 1
ATOM 2104 N N . GLY A 1 270 ? -20.765 -4.969 -4.471 1.00 85.38 270 GLY A N 1
ATOM 2105 C CA . GLY A 1 270 ? -22.152 -5.320 -4.151 1.00 85.38 270 GLY A CA 1
ATOM 2106 C C . GLY A 1 270 ? -22.349 -6.825 -3.947 1.00 85.38 270 GLY A C 1
ATOM 2107 O O . GLY A 1 270 ? -22.974 -7.246 -2.976 1.00 85.38 270 GLY A O 1
ATOM 2108 N N . ARG A 1 271 ? -21.748 -7.659 -4.803 1.00 88.31 271 ARG A N 1
ATOM 2109 C CA . ARG A 1 271 ? -21.756 -9.119 -4.632 1.00 88.31 271 ARG A CA 1
ATOM 2110 C C . ARG A 1 271 ? -21.047 -9.528 -3.347 1.00 88.31 271 ARG A C 1
ATOM 2112 O O . ARG A 1 271 ? -21.581 -10.344 -2.604 1.00 88.31 271 ARG A O 1
ATOM 2119 N N . THR A 1 272 ? -19.870 -8.971 -3.082 1.00 86.06 272 THR A N 1
ATOM 2120 C CA . THR A 1 272 ? -19.082 -9.275 -1.878 1.00 86.06 272 THR A CA 1
ATOM 2121 C C . THR A 1 272 ? -19.828 -8.852 -0.619 1.00 86.06 272 THR A C 1
ATOM 2123 O O . THR A 1 272 ? -19.867 -9.601 0.346 1.00 86.06 272 THR A O 1
ATOM 2126 N N . TRP A 1 273 ? -20.499 -7.704 -0.654 1.00 80.88 273 TRP A N 1
ATOM 2127 C CA . TRP A 1 273 ? -21.353 -7.217 0.424 1.00 80.88 273 TRP A CA 1
ATOM 2128 C C . TRP A 1 273 ? -22.505 -8.184 0.726 1.00 80.88 273 TRP A C 1
ATOM 2130 O O . TRP A 1 273 ? -22.744 -8.523 1.881 1.00 80.88 273 TRP A O 1
ATOM 2140 N N . LEU A 1 274 ? -23.179 -8.691 -0.313 1.00 80.69 274 LEU A N 1
ATOM 2141 C CA . LEU A 1 274 ? -24.304 -9.622 -0.167 1.00 80.69 274 LEU A CA 1
ATOM 2142 C C . LEU A 1 274 ? -23.879 -11.032 0.263 1.00 80.69 274 LEU A C 1
ATOM 2144 O O . LEU A 1 274 ? -24.574 -11.688 1.034 1.00 80.69 274 LEU A O 1
ATOM 2148 N N . THR A 1 275 ? -22.769 -11.526 -0.279 1.00 82.00 275 THR A N 1
ATOM 2149 C CA . THR A 1 275 ? -22.326 -12.921 -0.098 1.00 82.00 275 THR A CA 1
ATOM 2150 C C . THR A 1 275 ? -21.336 -13.082 1.052 1.00 82.00 275 THR A C 1
ATOM 2152 O O . THR A 1 275 ? -21.179 -14.174 1.600 1.00 82.00 275 THR A O 1
ATOM 2155 N N . GLY A 1 276 ? -20.660 -11.998 1.431 1.00 76.38 276 GLY A N 1
ATOM 2156 C CA . GLY A 1 276 ? -19.500 -12.023 2.309 1.00 76.38 276 GLY A CA 1
ATOM 2157 C C . GLY A 1 276 ? -18.280 -12.698 1.679 1.00 76.38 276 GLY A C 1
ATOM 2158 O O . GLY A 1 276 ? -17.384 -13.083 2.424 1.00 76.38 276 GLY A O 1
ATOM 2159 N N . THR A 1 277 ? -18.266 -12.888 0.352 1.00 79.62 277 THR A N 1
ATOM 2160 C CA . THR A 1 277 ? -17.174 -13.560 -0.364 1.00 79.62 277 THR A CA 1
ATOM 2161 C C . THR A 1 277 ? -16.564 -12.675 -1.442 1.00 79.62 277 THR A C 1
ATOM 2163 O O . THR A 1 277 ? -17.300 -12.189 -2.308 1.00 79.62 277 THR A O 1
ATOM 2166 N N . PHE A 1 278 ? -15.244 -12.487 -1.392 1.00 82.06 278 PHE A N 1
ATOM 2167 C CA . PHE A 1 278 ? -14.465 -11.707 -2.362 1.00 82.06 278 PHE A CA 1
ATOM 2168 C C . PHE A 1 278 ? -13.633 -12.592 -3.299 1.00 82.06 278 PHE A C 1
ATOM 2170 O O . PHE A 1 278 ? -13.213 -13.710 -2.917 1.00 82.06 278 PHE A O 1
#

Sequence (278 aa):
MPSRLRMQWWRDAIADVYDNKSNDAASPSSQDPIIRSLTSSRKFNPTLRSLTHAIETHGLTYRFLRRIMEAREEDLSITQYEKRRDVAQYGEDTVSNILYLSLETVGVRDDESDKVASDIGVGLGVLTALRSTAFRASQGECSIPLDLATKHDISMDTLYQAWDASINDGDKDSEQLEQAAAAKESLRGATMEMVEMASFHFHRARENQGKVPKEGRMCLLPAVCGLKYLDSLNECNYDVLHPVLVGGGDDAAAVALERRRKLSLMMMMGRTWLTGTF

InterPro domains:
  IPR002060 Squalene/phytoene synthase [PF00494] (4-242)
  IPR008949 Isoprenoid synthase domain superfamily [G3DSA:1.10.600.10] (1-241)
  IPR008949 Isoprenoid synthase domain superfamily [SSF48576] (4-257)

Secondary structure (DSSP, 8-state):
-HHHHHHHHHHHHHHHHHTT-SSS--------HHHHHHHHHHHH-HHHHHHHHHHHHHT--HHHHHHHHHHHHHHTT-SS-SSHHHHHHHHIIIIIHHHHHHHHHTT---HHHHHHHHHHHHHHHHHHHHHTHHHHHHTT---S-HHHHHHTT--HHHHHHHHHHHH------HHHHHHHHHHHHHHHHHHHHHHHHHHHHHHHHHHHGGGS-TTTGGGGTHHHHHHHHHHHHHHTTT-TT-HHHHT---SHHHHHHHHHHHHHHHHHHHHHHHHS--

Radius of gyration: 22.04 Å; chains: 1; bounding box: 43×49×70 Å

Organism: NCBI:txid267567

Foldseek 3Di:
DVVLVVLVLVVVLLVCLVVPPPDPDPPPDPPDPVVVVSVVCSVPDPVSVVVSVLCVVLVFDVQLVVLQSVLVSVVVPDLAAQDLVVLLVSLQSHQLSVLCRVCSSLPHDDPLSSLLSSLLSSLVSLVVLLLCLLVCLVVLGHSFHNVLCVVLVNDNVLSVLLNCVLQDPDDDDPVSVVSNVSSQVSQLSSLVVSLVSSVVSLVVSQVSLVVGPPSSLLSSLSSLVSVLVSVVCVVVSNRSSHCLSNVNDPDPVSVVVVVVSVVVSVVSSVCCNVPSHD